Protein AF-A0A972KTX9-F1 (afdb_monomer)

Foldseek 3Di:
DFQDDAQDDLVRLVVQLVVLLVVCVVLLLCLLCVQQVVLLVLLLQLLLLQLLLVLVVLPDPDPVPPPVVVSVVSNVVSVVSNVVSVVSNVLSLLLSLLLLLLQLLCVSSVHHDGSVVSSVLSVPPLSVQSVVLVVVLVVVLVVLLVVLVVQLVVCVVVVHPVSNVVSVVSVVVSVVVNVQLCLLLVCLSSCCSPVVDGSVVSSVVSNVLCPPVSVVSVVSLVVLVVVLVVVLCVVLVVLLCVLQVLVVVVVVVCVVPNPVPDDSNSVSSRSSSCSNSVSVSVSSSSSSCSSNVSSSSSSVSSSSCNVVVVGDDPPPPPDPPPDPPPPDDDDDD

Nearest PDB structures (foldseek):
  7vr5-assembly1_A  TM=2.494E-01  e=4.823E-02  Cyanidioschyzon merolae strain 10D
  8t4h-assembly1_A  TM=2.557E-01  e=3.338E+00  Homo sapiens
  7p5c-assembly1_B  TM=1.612E-01  e=1.289E+00  Homo sapiens
  7rtv-assembly1_A  TM=1.890E-01  e=4.327E+00  Mus musculus

pLDDT: mean 87.07, std 12.19, range [38.44, 97.06]

Secondary structure (DSSP, 8-state):
-----PPPPHHHHHHHHHHHHHHHHHHHHHHHHHHHHHHHHHHHHHHHHHHHHHHHHHH-S-TTTS-HHHHHHHHHHHHHHHHHHHHHHHHHHHHHHHHHHHHHHHHHTT----HHHHHHHIIIIIHHHHHHHHHHHHHHHHHHHHHHHHHHHHHHHTT-HHHHHHHHHHHHHHHHHHHHHHHHHTTHHHHHHHH---HHHHHHHHHHHHTTTHHHHHHHHHHHHHHHHHHHHHHHHHHHHHHTHHHHHHHHHHHHH-GGG--HHHHHHHHHHHHHHHHHHHHHHHHHHHHHHHHHHHHHHHHHHHHTT-S--TTSSSSSSS-----------

Sequence (333 aa):
MSVDITPMNLSDIFNRTFNLIGKTALRNLIIAVVVIAPVVLILGIAVNMFFGGLADVLTKSDFEDIRIWEMLSNFLGAGLLFILSLILLALGSIIVQVAVTIVVCTEMEEDEITWSEALTRAFGVRGWKAVGQQILYSLAIMALVVIPYVMIIIGAVSDSDTVIGMGVLGFLVIIPVSIFLAIRWLFALQVIAWEDTGVIEGFKRSWFLVENNWWRVLGIVILLSIVAQFAISIIVTPLFFVAMWGIISQYFHMMMNGADTMTPGQVAGMLKSLGWGYGLVIGVSEILSLVVTPVYLAVMYFDLRARKGEFESPHTADVGDAIDLDNIAPTGG

Radius of gyration: 27.28 Å; Cα contacts (8 Å, |Δi|>4): 358; chains: 1; bounding box: 93×54×99 Å

Mean predicted aligned error: 8.5 Å

Solvent-accessible surface area (backbone atoms only — not comparable to full-atom values): 17392 Å² total; per-residue (Å²): 133,86,60,81,47,70,65,63,54,73,69,52,52,51,53,50,34,54,52,48,46,67,74,42,42,67,48,31,44,51,46,27,45,72,54,41,48,64,35,29,52,49,29,13,49,16,42,25,46,40,25,40,53,54,20,52,61,58,60,51,89,52,75,84,76,52,54,64,66,60,54,50,50,46,48,50,51,15,49,51,41,34,53,52,23,52,53,49,42,54,54,36,50,54,33,35,38,33,16,38,30,39,44,47,50,38,48,72,63,78,43,88,72,55,54,68,57,31,43,53,53,14,76,34,73,43,28,56,39,45,51,52,36,52,51,50,50,51,49,55,54,47,58,61,55,48,55,27,50,52,33,31,52,52,12,65,76,63,76,32,68,68,42,30,50,51,12,55,52,40,51,66,57,43,53,61,52,51,53,54,51,48,62,30,42,63,46,16,58,57,36,22,47,69,70,65,44,55,52,69,54,12,39,54,50,18,35,59,51,33,57,98,38,53,70,59,50,53,55,51,50,51,53,52,46,52,53,50,52,51,58,50,43,68,64,45,49,64,50,41,54,63,30,38,36,44,45,54,56,49,52,53,48,34,74,75,70,41,78,92,68,76,46,51,64,57,55,23,45,25,33,44,22,50,6,54,23,49,24,51,47,51,40,54,50,50,39,54,47,51,47,50,53,36,46,49,51,42,54,51,50,52,32,37,41,23,68,70,61,76,34,72,64,92,82,72,82,82,77,82,88,82,78,87,79,87,81,78,80,85,80,85,136

Structure (mmCIF, N/CA/C/O backbone):
data_AF-A0A972KTX9-F1
#
_entry.id   AF-A0A972KTX9-F1
#
loop_
_atom_site.group_PDB
_atom_site.id
_atom_site.type_symbol
_atom_site.label_atom_id
_atom_site.label_alt_id
_atom_site.label_comp_id
_atom_site.label_asym_id
_atom_site.label_entity_id
_atom_site.label_seq_id
_atom_site.pdbx_PDB_ins_code
_atom_site.Cartn_x
_atom_site.Cartn_y
_atom_site.Cartn_z
_atom_site.occupancy
_atom_site.B_iso_or_equiv
_atom_site.auth_seq_id
_atom_site.auth_comp_id
_atom_site.auth_asym_id
_atom_site.auth_atom_id
_atom_site.pdbx_PDB_model_num
ATOM 1 N N . MET A 1 1 ? -15.866 10.658 27.912 1.00 41.91 1 MET A N 1
ATOM 2 C CA . MET A 1 1 ? -17.095 10.868 27.128 1.00 41.91 1 MET A CA 1
ATOM 3 C C . MET A 1 1 ? -17.195 9.637 26.246 1.00 41.91 1 MET A C 1
ATOM 5 O O . MET A 1 1 ? -16.316 9.456 25.415 1.00 41.91 1 MET A O 1
ATOM 9 N N . SER A 1 2 ? -18.065 8.684 26.586 1.00 48.03 2 SER A N 1
ATOM 10 C CA . SER A 1 2 ? -18.202 7.430 25.836 1.00 48.03 2 SER A CA 1
ATOM 11 C C . SER A 1 2 ? -18.838 7.753 24.487 1.00 48.03 2 SER A C 1
ATOM 13 O O . SER A 1 2 ? -19.876 8.403 24.419 1.00 48.03 2 SER A O 1
ATOM 15 N N . VAL A 1 3 ? -18.163 7.378 23.407 1.00 58.66 3 VAL A N 1
ATOM 16 C CA . VAL A 1 3 ? -18.664 7.581 22.049 1.00 58.66 3 VAL A CA 1
ATOM 17 C C . VAL A 1 3 ? -19.717 6.507 21.789 1.00 58.66 3 VAL A C 1
ATOM 19 O O . VAL A 1 3 ? -19.409 5.315 21.857 1.00 58.66 3 VAL A O 1
ATOM 22 N N . ASP A 1 4 ? -20.952 6.920 21.510 1.00 70.06 4 ASP A N 1
ATOM 23 C CA . ASP A 1 4 ? -22.075 6.015 21.247 1.00 70.06 4 ASP A CA 1
ATOM 24 C C . ASP A 1 4 ? -21.983 5.459 19.816 1.00 70.06 4 ASP A C 1
ATOM 26 O O . ASP A 1 4 ? -22.446 6.060 18.840 1.00 70.06 4 ASP A O 1
ATOM 30 N N . ILE A 1 5 ? -21.350 4.293 19.668 1.00 78.81 5 ILE A N 1
ATOM 31 C CA . ILE A 1 5 ? -21.219 3.606 18.378 1.00 78.81 5 ILE A CA 1
ATOM 32 C C . ILE A 1 5 ? -21.987 2.293 18.430 1.00 78.81 5 ILE A C 1
ATOM 34 O O . ILE A 1 5 ? -21.571 1.317 19.054 1.00 78.81 5 ILE A O 1
ATOM 38 N N . THR A 1 6 ? -23.105 2.252 17.711 1.00 83.38 6 THR A N 1
ATOM 39 C CA . THR A 1 6 ? -23.908 1.041 17.533 1.00 83.38 6 THR A CA 1
ATOM 40 C C . THR A 1 6 ? -23.406 0.199 16.351 1.00 83.38 6 THR A C 1
ATOM 42 O O . THR A 1 6 ? -22.804 0.733 15.413 1.00 83.38 6 THR A O 1
ATOM 45 N N . PRO A 1 7 ? -23.645 -1.131 16.354 1.00 88.94 7 PRO A N 1
ATOM 46 C CA . PRO A 1 7 ? -23.320 -1.992 15.221 1.00 88.94 7 PRO A CA 1
ATOM 47 C C . PRO A 1 7 ? -23.959 -1.484 13.922 1.00 88.94 7 PRO A C 1
ATOM 49 O O . PRO A 1 7 ? -25.176 -1.355 13.822 1.00 88.94 7 PRO A O 1
ATOM 52 N N . MET A 1 8 ? -23.141 -1.255 12.900 1.00 91.12 8 MET A N 1
ATOM 53 C CA . MET A 1 8 ? -23.539 -0.554 11.680 1.00 91.12 8 MET A CA 1
ATOM 54 C C . MET A 1 8 ? -24.075 -1.509 10.612 1.00 91.12 8 MET A C 1
ATOM 56 O O . MET A 1 8 ? -23.588 -2.632 10.465 1.00 91.12 8 MET A O 1
ATOM 60 N N . ASN A 1 9 ? -25.048 -1.086 9.809 1.00 91.94 9 ASN A N 1
ATOM 61 C CA . ASN A 1 9 ? -25.379 -1.793 8.573 1.00 91.94 9 ASN A CA 1
ATOM 62 C C . ASN A 1 9 ? -24.447 -1.364 7.435 1.00 91.94 9 ASN A C 1
ATOM 64 O O . ASN A 1 9 ? -23.667 -0.422 7.564 1.00 91.94 9 ASN A O 1
ATOM 68 N N . LEU A 1 10 ? -24.532 -2.051 6.291 1.00 91.12 10 LEU A N 1
ATOM 69 C CA . LEU A 1 10 ? -23.717 -1.720 5.120 1.00 91.12 10 LEU A CA 1
ATOM 70 C C . LEU A 1 10 ? -23.882 -0.248 4.714 1.00 91.12 10 LEU A C 1
ATOM 72 O O . LEU A 1 10 ? -22.892 0.453 4.540 1.00 91.12 10 LEU A O 1
ATOM 76 N N . SER A 1 11 ? -25.126 0.235 4.635 1.00 92.69 11 SER A N 1
ATOM 77 C CA . SER A 1 11 ? -25.420 1.630 4.284 1.00 92.69 11 SER A CA 1
ATOM 78 C C . SER A 1 11 ? -24.771 2.625 5.249 1.00 92.69 11 SER A C 1
ATOM 80 O O . SER A 1 11 ? -24.268 3.658 4.812 1.00 92.69 11 SER A O 1
ATOM 82 N N . ASP A 1 12 ? -24.744 2.310 6.544 1.00 93.31 12 ASP A N 1
ATOM 83 C CA . ASP A 1 12 ? -24.154 3.180 7.561 1.00 93.31 12 ASP A CA 1
ATOM 84 C C . ASP A 1 12 ? -22.630 3.235 7.411 1.00 93.31 12 ASP A C 1
ATOM 86 O O . ASP A 1 12 ? -22.048 4.317 7.461 1.00 93.31 12 ASP A O 1
ATOM 90 N N . ILE A 1 13 ? -21.989 2.088 7.145 1.00 93.56 13 ILE A N 1
ATOM 91 C CA . ILE A 1 13 ? -20.542 2.000 6.891 1.00 93.56 13 ILE A CA 1
ATOM 92 C C . ILE A 1 13 ? -20.165 2.835 5.666 1.00 93.56 13 ILE A C 1
ATOM 94 O O . ILE A 1 13 ? -19.206 3.605 5.726 1.00 93.56 13 ILE A O 1
ATOM 98 N N . PHE A 1 14 ? -20.924 2.726 4.573 1.00 93.25 14 PHE A N 1
ATOM 99 C CA . PHE A 1 14 ? -20.693 3.516 3.363 1.00 93.25 14 PHE A CA 1
ATOM 100 C C . PHE A 1 14 ? -20.858 5.013 3.628 1.00 93.25 14 PHE A C 1
ATOM 102 O O . PHE A 1 14 ? -19.938 5.785 3.357 1.00 93.25 14 PHE A O 1
ATOM 109 N N . ASN A 1 15 ? -21.988 5.422 4.210 1.00 94.19 15 ASN A N 1
ATOM 110 C CA . ASN A 1 15 ? -22.266 6.830 4.495 1.00 94.19 15 ASN A CA 1
ATOM 111 C C . ASN A 1 15 ? -21.216 7.442 5.429 1.00 94.19 15 ASN A C 1
ATOM 113 O O . ASN A 1 15 ? -20.709 8.532 5.160 1.00 94.19 15 ASN A O 1
ATOM 117 N N . ARG A 1 16 ? -20.835 6.737 6.501 1.00 93.38 16 ARG A N 1
ATOM 118 C CA . ARG A 1 16 ? -19.796 7.216 7.422 1.00 93.38 16 ARG A CA 1
ATOM 119 C C . ARG A 1 16 ? -18.430 7.280 6.761 1.00 93.38 16 ARG A C 1
ATOM 121 O O . ARG A 1 16 ? -17.729 8.265 6.956 1.00 93.38 16 ARG A O 1
ATOM 128 N N . THR A 1 17 ? -18.078 6.286 5.949 1.00 93.69 17 THR A N 1
ATOM 129 C CA . THR A 1 17 ? -16.817 6.289 5.201 1.00 93.69 17 THR A CA 1
ATOM 130 C C . THR A 1 17 ? -16.741 7.501 4.273 1.00 93.69 17 THR A C 1
ATOM 132 O O . THR A 1 17 ? -15.762 8.236 4.336 1.00 9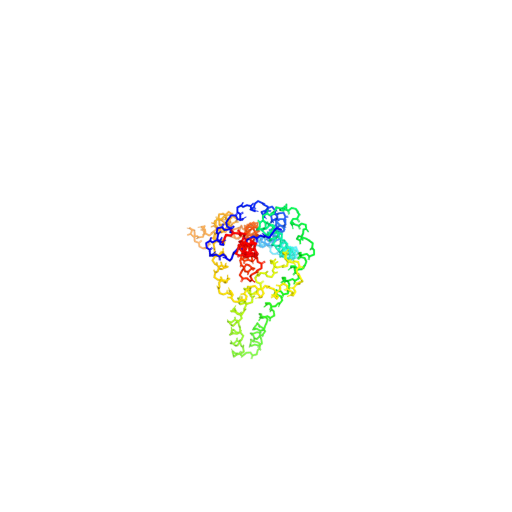3.69 17 THR A O 1
ATOM 135 N N . PHE A 1 18 ? -17.771 7.772 3.464 1.00 93.25 18 PHE A N 1
ATOM 136 C CA . PHE A 1 18 ? -17.780 8.940 2.573 1.00 93.25 18 PHE A CA 1
ATOM 137 C C . PHE A 1 18 ? -17.706 10.265 3.334 1.00 93.25 18 PHE A C 1
ATOM 139 O O . PHE A 1 18 ? -16.929 11.145 2.959 1.00 93.25 18 PHE A O 1
ATOM 146 N N . ASN A 1 19 ? -18.455 10.391 4.431 1.00 93.62 19 ASN A N 1
ATOM 147 C CA . ASN A 1 19 ? -18.409 11.582 5.275 1.00 93.62 19 ASN A CA 1
ATOM 148 C C . ASN A 1 19 ? -17.016 11.790 5.888 1.00 93.62 19 ASN A C 1
ATOM 150 O O . ASN A 1 19 ? -16.509 12.911 5.885 1.00 93.62 19 ASN A O 1
ATOM 154 N N . LEU A 1 20 ? -16.370 10.725 6.371 1.00 92.88 20 LEU A N 1
ATOM 155 C CA . LEU A 1 20 ? -15.024 10.793 6.942 1.00 92.88 20 LEU A CA 1
ATOM 156 C C . LEU A 1 20 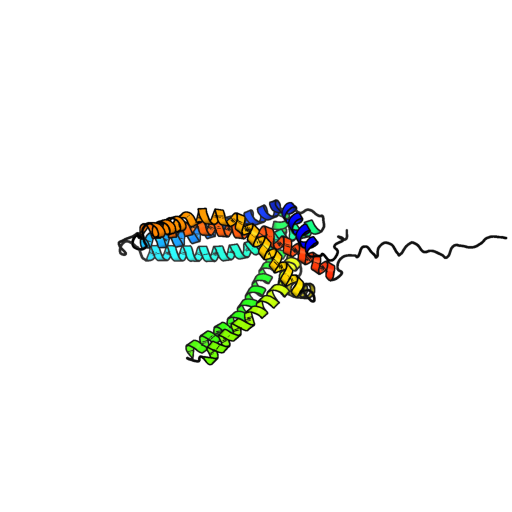? -13.959 11.079 5.889 1.00 92.88 20 LEU A C 1
ATOM 158 O O . LEU A 1 20 ? -13.069 11.884 6.156 1.00 92.88 20 LEU A O 1
ATOM 162 N N . ILE A 1 21 ? -14.061 10.488 4.693 1.00 92.50 21 ILE A N 1
ATOM 163 C CA . ILE A 1 21 ? -13.184 10.832 3.566 1.00 92.50 21 ILE A CA 1
ATOM 164 C C . ILE A 1 21 ? -13.298 12.332 3.295 1.00 92.50 21 ILE A C 1
ATOM 166 O O . ILE A 1 21 ? -12.278 13.004 3.250 1.00 92.50 21 ILE A O 1
ATOM 170 N N . GLY A 1 22 ? -14.513 12.881 3.195 1.00 90.50 22 GLY A N 1
ATOM 171 C CA . GLY A 1 22 ? -14.717 14.313 2.964 1.00 90.50 22 GLY A CA 1
ATOM 172 C C . GLY A 1 22 ? -14.129 15.202 4.066 1.00 90.50 22 GLY A C 1
ATOM 173 O O . GLY A 1 22 ? -13.428 16.166 3.765 1.00 90.50 22 GLY A O 1
ATOM 174 N N . LYS A 1 23 ? -14.362 14.859 5.339 1.00 91.31 23 LYS A N 1
ATOM 175 C CA . LYS A 1 23 ? -13.867 15.630 6.495 1.00 91.31 23 LYS A CA 1
ATOM 176 C C . LYS A 1 23 ? -12.344 15.585 6.647 1.00 91.31 23 LYS A C 1
ATOM 178 O O . LYS A 1 23 ? -11.723 16.597 6.956 1.00 91.31 23 LYS A O 1
ATOM 183 N N . THR A 1 24 ? -11.737 14.420 6.426 1.00 92.25 24 THR A N 1
ATOM 184 C CA . THR A 1 24 ? -10.308 14.182 6.692 1.00 92.25 24 THR A CA 1
ATOM 185 C C . THR A 1 24 ? -9.427 14.274 5.441 1.00 92.25 24 THR A C 1
ATOM 187 O O . THR A 1 24 ? -8.203 14.278 5.574 1.00 92.25 24 THR A O 1
ATOM 190 N N . ALA A 1 25 ? -10.009 14.409 4.238 1.00 90.44 25 ALA A N 1
ATOM 191 C CA . ALA A 1 25 ? -9.304 14.363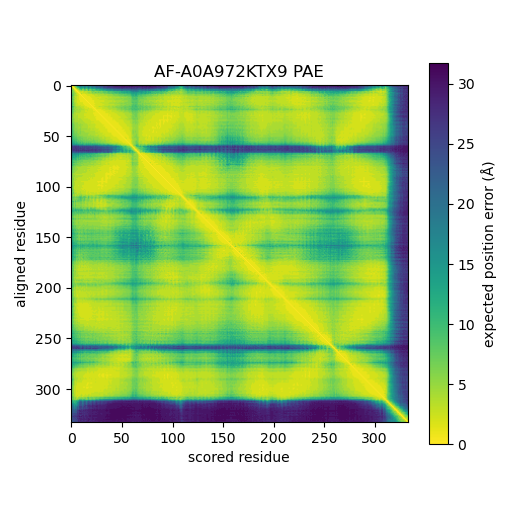 2.950 1.00 90.44 25 ALA A CA 1
ATOM 192 C C . ALA A 1 25 ? -8.050 15.235 2.917 1.00 90.44 25 ALA A C 1
ATOM 194 O O . ALA A 1 25 ? -6.978 14.746 2.572 1.00 90.44 25 ALA A O 1
ATOM 195 N N . LEU A 1 26 ? -8.163 16.512 3.294 1.00 92.19 26 LEU A N 1
ATOM 196 C CA . LEU A 1 26 ? -7.036 17.441 3.215 1.00 92.19 26 LEU A CA 1
ATOM 197 C C . LEU A 1 26 ? -5.917 17.062 4.195 1.00 92.19 26 LEU A C 1
ATOM 199 O O . LEU A 1 26 ? -4.750 17.065 3.814 1.00 92.19 26 LEU A O 1
ATOM 203 N N . ARG A 1 27 ? -6.262 16.693 5.437 1.00 93.19 27 ARG A N 1
ATOM 204 C CA . ARG A 1 27 ? -5.283 16.270 6.454 1.00 93.19 27 ARG A CA 1
ATOM 205 C C . ARG A 1 27 ? -4.558 14.999 6.010 1.00 93.19 27 ARG A C 1
ATOM 207 O O . ARG A 1 27 ? -3.331 14.965 6.017 1.00 93.19 27 ARG A O 1
ATOM 214 N N . ASN A 1 28 ? -5.308 13.998 5.555 1.00 94.19 28 ASN A N 1
ATOM 215 C CA . ASN A 1 28 ? -4.760 12.725 5.088 1.00 94.19 28 ASN A CA 1
ATOM 216 C C . ASN A 1 28 ? -3.892 12.915 3.840 1.00 94.19 28 ASN A C 1
ATOM 218 O O . ASN A 1 28 ? -2.824 12.315 3.737 1.00 94.19 28 ASN A O 1
ATOM 222 N N . LEU A 1 29 ? -4.316 13.782 2.914 1.00 95.88 29 LEU A N 1
ATOM 223 C CA . LEU A 1 29 ? -3.559 14.104 1.709 1.00 95.88 29 LEU A CA 1
ATOM 224 C C . LEU A 1 29 ? -2.238 14.797 2.050 1.00 95.88 29 LEU A C 1
ATOM 226 O O . LEU A 1 29 ? -1.210 14.418 1.501 1.00 95.88 29 LEU A O 1
ATOM 230 N N . ILE A 1 30 ? -2.238 15.768 2.971 1.00 95.62 30 ILE A N 1
ATOM 231 C CA . ILE A 1 30 ? -1.006 16.435 3.423 1.00 95.62 30 ILE A CA 1
ATOM 232 C C . ILE A 1 30 ? -0.042 15.411 4.030 1.00 95.62 30 ILE A C 1
ATOM 234 O O . ILE A 1 30 ? 1.124 15.382 3.646 1.00 95.62 30 ILE A O 1
ATOM 238 N N . ILE A 1 31 ? -0.527 14.538 4.921 1.00 94.69 31 ILE A N 1
ATOM 239 C CA . ILE A 1 31 ? 0.279 13.469 5.533 1.00 94.69 31 ILE A CA 1
ATOM 240 C C . ILE A 1 31 ? 0.900 12.575 4.452 1.00 94.69 31 ILE A C 1
ATOM 242 O O . ILE A 1 31 ? 2.113 12.359 4.450 1.00 94.69 31 ILE A O 1
ATOM 246 N N . ALA A 1 32 ? 0.085 12.082 3.518 1.00 96.00 32 ALA A N 1
ATOM 247 C CA . ALA A 1 32 ? 0.543 11.195 2.458 1.00 96.00 32 ALA A CA 1
ATOM 248 C C . ALA A 1 32 ? 1.554 11.888 1.532 1.00 96.00 32 ALA A C 1
ATOM 250 O O . ALA A 1 32 ? 2.612 11.333 1.258 1.00 96.00 32 ALA A O 1
ATOM 251 N N . VAL A 1 33 ? 1.286 13.121 1.096 1.00 96.38 33 VAL A N 1
ATOM 252 C CA . VAL A 1 33 ? 2.182 13.876 0.207 1.00 96.38 33 VAL A CA 1
ATOM 253 C C . VAL A 1 33 ? 3.516 14.179 0.888 1.00 96.38 33 VAL A C 1
ATOM 255 O O . VAL A 1 33 ? 4.559 13.940 0.286 1.00 96.38 33 VAL A O 1
ATOM 258 N N . VAL A 1 34 ? 3.515 14.652 2.137 1.00 96.38 34 VAL A N 1
ATOM 259 C CA . VAL A 1 34 ? 4.749 15.020 2.858 1.00 96.38 34 VAL A CA 1
ATOM 260 C C . VAL A 1 34 ? 5.700 13.830 3.002 1.00 96.38 34 VAL A C 1
ATOM 262 O O . VAL A 1 34 ? 6.911 14.000 2.872 1.00 96.38 34 VAL A O 1
ATOM 265 N N . VAL A 1 35 ? 5.170 12.627 3.238 1.00 95.62 35 VAL A N 1
ATOM 266 C CA . VAL A 1 35 ? 5.988 11.421 3.436 1.00 95.62 35 VAL A CA 1
ATOM 267 C C . VAL A 1 35 ? 6.324 10.731 2.112 1.00 95.62 35 VAL A C 1
ATOM 269 O O . VAL A 1 35 ? 7.468 10.336 1.897 1.00 95.62 35 VAL A O 1
ATOM 272 N N . ILE A 1 36 ? 5.349 10.576 1.215 1.00 96.31 36 ILE A N 1
ATOM 273 C CA . ILE A 1 36 ? 5.468 9.707 0.035 1.00 96.31 36 ILE A CA 1
ATOM 274 C C . ILE A 1 36 ? 6.014 10.453 -1.181 1.00 96.31 36 ILE A C 1
ATOM 276 O O . ILE A 1 36 ? 6.795 9.873 -1.932 1.00 96.31 36 ILE A O 1
ATOM 280 N N . ALA A 1 37 ? 5.682 11.735 -1.377 1.00 95.00 37 ALA A N 1
ATOM 281 C CA . ALA A 1 37 ? 6.161 12.489 -2.537 1.00 95.00 37 ALA A CA 1
ATOM 282 C C . ALA A 1 37 ? 7.697 12.497 -2.685 1.00 95.00 37 ALA A C 1
ATOM 284 O O . ALA A 1 37 ? 8.164 12.177 -3.778 1.00 95.00 37 ALA A O 1
ATOM 285 N N . PRO A 1 38 ? 8.515 12.786 -1.646 1.00 95.12 38 PRO A N 1
ATOM 286 C CA . PRO A 1 38 ? 9.970 12.747 -1.803 1.00 95.12 38 PRO A CA 1
ATOM 287 C C . PRO A 1 38 ? 10.480 11.344 -2.158 1.00 95.12 38 PRO A C 1
ATOM 289 O O . PRO A 1 38 ? 11.378 11.209 -2.985 1.00 95.12 38 PRO A O 1
ATOM 292 N N . VAL A 1 39 ? 9.878 10.295 -1.596 1.00 95.19 39 VAL A N 1
ATOM 293 C CA . VAL A 1 39 ? 10.257 8.903 -1.874 1.00 95.19 39 VAL A CA 1
ATOM 294 C C . VAL A 1 39 ? 9.930 8.513 -3.314 1.00 95.19 39 VAL A C 1
ATOM 296 O O . VAL A 1 39 ? 10.755 7.922 -4.007 1.00 95.19 39 VAL A O 1
ATOM 299 N N . VAL A 1 40 ? 8.747 8.893 -3.791 1.00 93.81 40 VAL A N 1
ATOM 300 C CA . VAL A 1 40 ? 8.311 8.684 -5.174 1.00 93.81 40 VAL A CA 1
ATOM 301 C C . VAL A 1 40 ? 9.209 9.423 -6.157 1.00 93.81 40 VAL A C 1
ATOM 303 O O . VAL A 1 40 ? 9.501 8.889 -7.222 1.00 93.81 40 VAL A O 1
ATOM 306 N N . LEU A 1 41 ? 9.666 10.633 -5.825 1.00 93.69 41 LEU A N 1
ATOM 307 C CA . LEU A 1 41 ? 10.601 11.364 -6.680 1.00 93.69 41 LEU A CA 1
ATOM 308 C C . LEU A 1 41 ? 11.921 10.601 -6.829 1.00 93.69 41 LEU A C 1
ATOM 310 O O . LEU A 1 41 ? 12.414 10.458 -7.946 1.00 93.69 41 LEU A O 1
ATOM 314 N N . ILE A 1 42 ? 12.458 10.049 -5.736 1.00 93.81 42 ILE A N 1
ATOM 315 C CA . ILE A 1 42 ? 13.668 9.213 -5.780 1.00 93.81 42 ILE A CA 1
ATOM 316 C C . ILE A 1 42 ? 13.409 7.943 -6.605 1.00 93.81 42 ILE A C 1
ATOM 318 O O . ILE A 1 42 ? 14.228 7.597 -7.458 1.00 93.81 42 ILE A O 1
ATOM 322 N N . LEU A 1 43 ? 12.248 7.300 -6.431 1.00 94.00 43 LEU A N 1
ATOM 323 C CA . LEU A 1 43 ? 11.845 6.142 -7.232 1.00 94.00 43 LEU A CA 1
ATOM 324 C C . LEU A 1 43 ? 11.771 6.487 -8.725 1.00 94.00 43 LEU A C 1
ATOM 326 O O . LEU A 1 43 ? 12.299 5.753 -9.556 1.00 94.00 43 LEU A O 1
ATOM 330 N N . GLY A 1 44 ? 11.154 7.617 -9.070 1.00 93.00 44 GLY A N 1
ATOM 331 C CA . GLY A 1 44 ? 11.050 8.108 -10.442 1.00 93.00 44 GLY A CA 1
ATOM 332 C C . GLY A 1 44 ? 12.418 8.389 -11.057 1.00 93.00 44 GLY A C 1
ATOM 333 O O . GLY A 1 44 ? 12.653 8.027 -12.206 1.00 93.00 44 GLY A O 1
ATOM 334 N N . ILE A 1 45 ? 13.353 8.952 -10.285 1.00 93.44 45 ILE A N 1
ATOM 335 C CA . ILE A 1 45 ? 14.746 9.132 -10.716 1.00 93.44 45 ILE A CA 1
ATOM 336 C C . ILE A 1 45 ? 15.403 7.774 -10.977 1.00 93.44 45 ILE A C 1
ATOM 338 O O . ILE A 1 45 ? 15.990 7.593 -12.040 1.00 93.44 45 ILE A O 1
ATOM 342 N N . ALA A 1 46 ? 15.273 6.808 -10.064 1.00 93.50 46 ALA A N 1
ATOM 343 C CA . ALA A 1 46 ? 15.864 5.478 -10.218 1.00 93.50 46 ALA A CA 1
ATOM 344 C C . ALA A 1 46 ? 15.350 4.758 -11.476 1.00 93.50 46 ALA A C 1
ATOM 346 O O . ALA A 1 46 ? 16.130 4.233 -12.273 1.00 93.50 46 ALA A O 1
ATOM 347 N N . VAL A 1 47 ? 14.034 4.792 -11.694 1.00 93.19 47 VAL A N 1
ATOM 348 C CA . VAL A 1 47 ? 13.384 4.191 -12.865 1.00 93.19 47 VAL A CA 1
ATOM 349 C C . VAL A 1 47 ? 13.784 4.929 -14.148 1.00 93.19 47 VAL A C 1
ATOM 351 O O . VAL A 1 47 ? 14.080 4.298 -15.162 1.00 93.19 47 VAL A O 1
ATOM 354 N N . ASN A 1 48 ? 13.890 6.259 -14.104 1.00 91.94 48 ASN A N 1
ATOM 355 C CA . ASN A 1 48 ? 14.366 7.057 -15.231 1.00 91.94 48 ASN A CA 1
ATOM 356 C C . ASN A 1 48 ? 15.840 6.796 -15.573 1.00 91.94 48 ASN A C 1
ATOM 358 O O . ASN A 1 48 ? 16.173 6.712 -16.751 1.00 91.94 48 ASN A O 1
ATOM 362 N N . MET A 1 49 ? 16.714 6.617 -14.581 1.00 91.69 49 MET A N 1
ATOM 363 C CA . MET A 1 49 ? 18.113 6.230 -14.801 1.00 91.69 49 MET A CA 1
ATOM 364 C C . MET A 1 49 ? 18.216 4.860 -15.476 1.00 91.69 49 MET A C 1
ATOM 366 O O . MET A 1 49 ? 19.000 4.692 -16.411 1.00 91.69 49 MET A O 1
ATOM 370 N N . PHE A 1 50 ? 17.397 3.901 -15.036 1.00 92.25 50 PHE A N 1
ATOM 371 C CA . PHE A 1 50 ? 17.352 2.558 -15.608 1.00 92.25 50 PHE A CA 1
ATOM 372 C C . PHE A 1 50 ? 16.918 2.584 -17.079 1.00 92.25 50 PHE A C 1
ATOM 374 O O . PHE A 1 50 ? 17.645 2.122 -17.961 1.00 92.25 50 PHE A O 1
ATOM 381 N N . PHE A 1 51 ? 15.751 3.166 -17.361 1.00 90.88 51 PHE A N 1
ATOM 382 C CA . PHE A 1 51 ? 15.216 3.197 -18.719 1.00 90.88 51 PHE A CA 1
ATOM 383 C C . PHE A 1 51 ? 15.973 4.148 -19.647 1.00 90.88 51 PHE A C 1
ATOM 385 O O . PHE A 1 51 ? 16.099 3.860 -20.835 1.00 90.88 51 PHE A O 1
ATOM 392 N N . GLY A 1 52 ? 16.512 5.250 -19.122 1.00 89.31 52 GLY A N 1
ATOM 393 C CA . GLY A 1 52 ? 17.409 6.138 -19.855 1.00 89.31 52 GLY A CA 1
ATOM 394 C C . GLY A 1 52 ? 18.694 5.423 -20.268 1.00 89.31 52 GLY A C 1
ATOM 395 O O . GLY A 1 52 ? 19.063 5.477 -21.437 1.00 89.31 52 GLY A O 1
ATOM 396 N N . GLY A 1 53 ? 19.305 4.663 -19.353 1.00 88.25 53 GLY A N 1
ATOM 397 C CA . GLY A 1 53 ? 20.469 3.832 -19.658 1.00 88.25 53 GLY A CA 1
ATOM 398 C C . GLY A 1 53 ? 20.183 2.793 -20.742 1.00 88.25 53 GLY A C 1
ATOM 399 O O . GLY A 1 53 ? 20.964 2.652 -21.679 1.00 88.25 53 GLY A O 1
ATOM 400 N N . LEU A 1 54 ? 19.035 2.113 -20.667 1.00 88.62 54 LEU A N 1
ATOM 401 C CA . LEU A 1 54 ? 18.621 1.152 -21.694 1.00 88.62 54 LEU A CA 1
ATOM 402 C C . LEU A 1 54 ? 18.378 1.825 -23.055 1.00 88.62 54 LEU A C 1
ATOM 404 O O . LEU A 1 54 ? 18.779 1.297 -24.090 1.00 88.62 54 LEU A O 1
ATOM 408 N N . ALA A 1 55 ? 17.754 3.003 -23.059 1.00 88.69 55 ALA A N 1
ATOM 409 C CA . ALA A 1 55 ? 17.531 3.784 -24.269 1.00 88.69 55 ALA A CA 1
ATOM 410 C C . ALA A 1 55 ? 18.851 4.193 -24.938 1.00 88.69 55 ALA A C 1
ATOM 412 O O . ALA A 1 55 ? 18.983 4.087 -26.156 1.00 88.69 55 ALA A O 1
ATOM 413 N N . ASP A 1 56 ? 19.838 4.614 -24.148 1.00 86.75 56 ASP A N 1
ATOM 414 C CA . ASP A 1 56 ? 21.140 5.023 -24.668 1.00 86.75 56 ASP A CA 1
ATOM 415 C C . ASP A 1 56 ? 21.892 3.838 -25.297 1.00 86.75 56 ASP A C 1
ATOM 417 O O . ASP A 1 56 ? 22.468 3.997 -26.374 1.00 86.75 56 ASP A O 1
ATOM 421 N N . VAL A 1 57 ? 21.806 2.640 -24.700 1.00 85.38 57 VAL A N 1
ATOM 422 C CA . VAL A 1 57 ? 22.356 1.393 -25.272 1.00 85.38 57 VAL A CA 1
ATOM 423 C C . VAL A 1 57 ? 21.732 1.066 -26.630 1.00 85.38 57 VAL A C 1
ATOM 425 O O . VAL A 1 57 ? 22.440 0.645 -27.535 1.00 85.38 57 VAL A O 1
ATOM 428 N N . LEU A 1 58 ? 20.426 1.284 -26.802 1.00 83.25 58 LEU A N 1
ATOM 429 C CA . LEU A 1 58 ? 19.738 0.993 -28.066 1.00 83.25 58 LEU A CA 1
ATOM 430 C C . LEU A 1 58 ? 20.073 1.976 -29.192 1.00 83.25 58 LEU A C 1
ATOM 432 O O . LEU A 1 58 ? 19.981 1.618 -30.363 1.00 83.25 58 LEU A O 1
ATOM 436 N N . THR A 1 59 ? 20.403 3.225 -28.859 1.00 82.94 59 THR A N 1
ATOM 437 C CA . THR A 1 59 ? 20.660 4.272 -29.866 1.00 82.94 59 THR A CA 1
ATOM 438 C C . THR A 1 59 ? 22.116 4.395 -30.291 1.00 82.94 59 THR A C 1
ATOM 440 O O . THR A 1 59 ? 22.385 4.968 -31.346 1.00 82.94 59 THR A O 1
ATOM 443 N N . LYS A 1 60 ? 23.057 3.886 -29.492 1.00 79.75 60 LYS A N 1
ATOM 444 C CA . LYS A 1 60 ? 24.484 3.933 -29.815 1.00 79.75 60 LYS A CA 1
ATOM 445 C C . LYS A 1 60 ? 24.839 2.755 -30.722 1.00 79.75 60 LYS A C 1
ATOM 447 O O . LYS A 1 60 ? 24.641 1.604 -30.354 1.00 79.75 60 LYS A O 1
ATOM 452 N N . SER A 1 61 ? 25.330 3.065 -31.920 1.00 59.94 61 SER A N 1
ATOM 453 C CA . SER A 1 61 ? 25.625 2.094 -32.981 1.00 59.94 61 SER A CA 1
ATOM 454 C C . SER A 1 61 ? 26.936 1.330 -32.782 1.00 59.94 61 SER A C 1
ATOM 456 O O . SER A 1 61 ? 27.043 0.212 -33.278 1.00 59.94 61 SER A O 1
ATOM 458 N N . ASP A 1 62 ? 27.893 1.886 -32.034 1.00 63.62 62 ASP A N 1
ATOM 459 C CA . ASP A 1 62 ? 29.172 1.238 -31.738 1.00 63.62 62 ASP A CA 1
ATOM 460 C C . ASP A 1 62 ? 29.247 0.817 -30.268 1.00 63.62 62 ASP A C 1
ATOM 462 O O . ASP A 1 62 ? 29.328 1.637 -29.351 1.00 63.62 62 ASP A O 1
ATOM 466 N N . PHE A 1 63 ? 29.264 -0.498 -30.039 1.00 61.44 63 PHE A N 1
ATOM 467 C CA . PHE A 1 63 ? 29.531 -1.082 -28.721 1.00 61.44 63 PHE A CA 1
ATOM 468 C C . PHE A 1 63 ? 30.960 -0.783 -28.222 1.00 61.44 63 PHE A C 1
ATOM 470 O O . PHE A 1 63 ? 31.220 -0.957 -27.034 1.00 61.44 63 PHE A O 1
ATOM 477 N N . GLU A 1 64 ? 31.865 -0.308 -29.091 1.00 60.09 64 GLU A N 1
ATOM 478 C CA . GLU A 1 64 ? 33.205 0.173 -28.716 1.00 60.09 64 GLU A CA 1
ATOM 479 C C . GLU A 1 64 ? 33.167 1.483 -27.907 1.00 60.09 64 GLU A C 1
ATOM 481 O O . GLU A 1 64 ? 33.975 1.650 -26.993 1.00 60.09 64 GLU A O 1
ATOM 486 N N . ASP A 1 65 ? 32.193 2.368 -28.159 1.00 60.03 65 ASP A N 1
ATOM 487 C CA . ASP A 1 65 ? 32.028 3.636 -27.426 1.00 60.03 65 ASP A CA 1
ATOM 488 C C . ASP A 1 65 ? 31.304 3.460 -26.080 1.00 60.03 65 ASP A C 1
ATOM 490 O O . ASP A 1 65 ? 31.343 4.335 -25.207 1.00 60.03 65 ASP A O 1
ATOM 494 N N . ILE A 1 66 ? 30.631 2.324 -25.871 1.00 61.91 66 ILE A N 1
ATOM 495 C CA . ILE A 1 66 ? 30.033 1.996 -24.578 1.00 61.91 66 ILE A CA 1
ATOM 496 C C . ILE A 1 66 ? 31.140 1.443 -23.682 1.00 61.91 66 ILE A C 1
ATOM 498 O O . ILE A 1 66 ? 31.436 0.248 -23.678 1.00 61.91 66 ILE A O 1
ATOM 502 N N . ARG A 1 67 ? 31.718 2.305 -22.835 1.00 74.88 67 ARG A N 1
ATOM 503 C CA . ARG A 1 67 ? 32.511 1.848 -21.687 1.00 74.88 67 ARG A CA 1
ATOM 504 C C . ARG A 1 67 ? 31.607 0.952 -20.842 1.00 74.88 67 ARG A C 1
ATOM 506 O O . ARG A 1 67 ? 30.774 1.443 -20.087 1.00 74.88 67 ARG A O 1
ATOM 513 N N . ILE A 1 68 ? 31.777 -0.367 -20.951 1.00 77.38 68 ILE A N 1
ATOM 514 C CA . ILE A 1 68 ? 31.009 -1.385 -20.207 1.00 77.38 68 ILE A CA 1
ATOM 515 C C . ILE A 1 68 ? 30.931 -1.026 -18.714 1.00 77.38 68 ILE A C 1
ATOM 517 O O . ILE A 1 68 ? 29.900 -1.213 -18.075 1.00 77.38 68 ILE A O 1
ATOM 521 N N . TRP A 1 69 ? 31.998 -0.425 -18.179 1.00 80.06 69 TRP A N 1
ATOM 522 C CA . TRP A 1 69 ? 32.066 0.087 -16.813 1.00 80.06 69 TRP A CA 1
ATOM 523 C C . TRP A 1 69 ? 31.087 1.222 -16.489 1.00 80.06 69 TRP A C 1
ATOM 525 O O . TRP A 1 69 ? 30.544 1.236 -15.390 1.00 80.06 69 TRP A O 1
ATOM 535 N N . GLU A 1 70 ? 30.850 2.157 -17.409 1.00 82.62 70 GLU A N 1
ATOM 536 C CA . GLU A 1 70 ? 29.877 3.249 -17.239 1.00 82.62 70 GLU A CA 1
ATOM 537 C C . GLU A 1 70 ? 28.440 2.733 -17.337 1.00 82.62 70 GLU A C 1
ATOM 539 O O . GLU A 1 70 ? 27.564 3.142 -16.579 1.00 82.62 70 GLU A O 1
ATOM 544 N N . MET A 1 71 ? 28.205 1.773 -18.231 1.00 81.75 71 MET A N 1
ATOM 545 C CA . MET A 1 71 ? 26.911 1.113 -18.339 1.00 81.75 71 MET A CA 1
ATOM 546 C C . MET A 1 71 ? 26.600 0.320 -17.062 1.00 81.75 71 MET A C 1
ATOM 548 O O . MET A 1 71 ? 25.540 0.489 -16.461 1.00 81.75 71 MET A O 1
ATOM 552 N N . LEU A 1 72 ? 27.551 -0.502 -16.608 1.00 84.25 72 LEU A N 1
ATOM 553 C CA . LEU A 1 72 ? 27.415 -1.300 -15.395 1.00 84.25 72 LEU A CA 1
ATOM 554 C C . LEU A 1 72 ? 27.221 -0.415 -14.159 1.00 84.25 72 LEU A C 1
ATOM 556 O O . LEU A 1 72 ? 26.355 -0.711 -13.340 1.00 84.25 72 LEU A O 1
ATOM 560 N N . SER A 1 73 ? 27.974 0.681 -14.027 1.00 87.38 73 SER A N 1
ATOM 561 C CA . SER A 1 73 ? 27.816 1.600 -12.897 1.00 87.38 73 SER A CA 1
ATOM 562 C C . SER A 1 73 ? 26.454 2.297 -12.904 1.00 87.38 73 SER A C 1
ATOM 564 O O . SER A 1 73 ? 25.842 2.411 -11.843 1.00 87.38 73 SER A O 1
ATOM 566 N N . ASN A 1 74 ? 25.933 2.689 -14.072 1.00 87.81 74 ASN A N 1
ATOM 567 C CA . ASN A 1 74 ? 24.601 3.280 -14.183 1.00 87.81 74 ASN A CA 1
ATOM 568 C C . ASN A 1 74 ? 23.496 2.277 -13.818 1.00 87.81 74 ASN A C 1
ATOM 570 O O . ASN A 1 74 ? 22.609 2.607 -13.034 1.00 87.81 74 ASN A O 1
ATOM 574 N N . PHE A 1 75 ? 23.563 1.037 -14.318 1.00 89.56 75 PHE A N 1
ATOM 575 C CA . PHE A 1 75 ? 22.577 0.003 -13.980 1.00 89.56 75 PHE A CA 1
ATOM 576 C C . PHE A 1 75 ? 22.636 -0.405 -12.506 1.00 89.56 75 PHE A C 1
ATOM 578 O O . PHE A 1 75 ? 21.590 -0.543 -11.872 1.00 89.56 75 PHE A O 1
ATOM 585 N N . LEU A 1 76 ? 23.836 -0.552 -11.935 1.00 92.00 76 LEU A N 1
ATOM 586 C CA . LEU A 1 76 ? 24.001 -0.815 -10.505 1.00 92.00 76 LEU A CA 1
ATOM 587 C C . LEU A 1 76 ? 23.478 0.353 -9.663 1.00 92.00 76 LEU A C 1
ATOM 589 O O . LEU A 1 76 ? 22.751 0.128 -8.698 1.00 92.00 76 LEU A O 1
ATOM 593 N N . GLY A 1 77 ? 23.795 1.594 -10.042 1.00 92.75 77 GLY A N 1
ATOM 594 C CA . GLY A 1 77 ? 23.302 2.797 -9.374 1.00 92.75 77 GLY A CA 1
ATOM 595 C C . GLY A 1 77 ? 21.778 2.903 -9.417 1.00 92.75 77 GLY A C 1
ATOM 596 O O . GLY A 1 77 ? 21.149 3.100 -8.379 1.00 92.75 77 GLY A O 1
ATOM 597 N N . ALA A 1 78 ? 21.175 2.692 -10.590 1.00 92.88 78 ALA A N 1
ATOM 598 C CA . ALA A 1 78 ? 19.726 2.674 -10.765 1.00 92.88 78 ALA A CA 1
ATOM 599 C C . ALA A 1 78 ? 19.067 1.553 -9.947 1.00 92.88 78 ALA A C 1
ATOM 601 O O . ALA A 1 78 ? 18.075 1.797 -9.267 1.00 92.88 78 ALA A O 1
ATOM 602 N N . GLY A 1 79 ? 19.643 0.345 -9.951 1.00 91.81 79 GLY A N 1
ATOM 603 C CA . GLY A 1 79 ? 19.145 -0.794 -9.179 1.00 91.81 79 GLY A CA 1
ATOM 604 C C . GLY A 1 79 ? 19.207 -0.568 -7.666 1.00 91.81 79 GLY A C 1
ATOM 605 O O . GLY A 1 79 ? 18.227 -0.812 -6.966 1.00 91.81 79 GLY A O 1
ATOM 606 N N . LEU A 1 80 ? 20.324 -0.044 -7.153 1.00 95.31 80 LEU A N 1
ATOM 607 C CA . LEU A 1 80 ? 20.477 0.283 -5.732 1.00 95.31 80 LEU A CA 1
ATOM 608 C C . LEU A 1 80 ? 19.513 1.391 -5.298 1.00 95.31 80 LEU A C 1
ATOM 610 O O . LEU A 1 80 ? 18.848 1.251 -4.271 1.00 95.31 80 LEU A O 1
ATOM 614 N N . LEU A 1 81 ? 19.396 2.464 -6.087 1.00 95.44 81 LEU A N 1
ATOM 615 C CA . LEU A 1 81 ? 18.435 3.537 -5.826 1.00 95.44 81 LEU A CA 1
ATOM 616 C C . LEU A 1 81 ? 16.993 3.033 -5.888 1.00 95.44 81 LEU A C 1
ATOM 618 O O . LEU A 1 81 ? 16.172 3.451 -5.075 1.00 95.44 81 LEU A O 1
ATOM 622 N N . PHE A 1 82 ? 16.683 2.116 -6.804 1.00 94.44 82 PHE A N 1
ATOM 623 C CA . PHE A 1 82 ? 15.363 1.507 -6.913 1.00 94.44 82 PHE A CA 1
ATOM 624 C C . PHE A 1 82 ? 15.027 0.692 -5.661 1.00 94.44 82 PHE A C 1
ATOM 626 O O . PHE A 1 82 ? 13.994 0.932 -5.041 1.00 94.44 82 PHE A O 1
ATOM 633 N N . ILE A 1 83 ? 15.924 -0.199 -5.226 1.00 95.25 83 ILE A N 1
ATOM 634 C CA . ILE A 1 83 ? 15.738 -1.000 -4.005 1.00 95.25 83 ILE A CA 1
ATOM 635 C C . ILE A 1 83 ? 15.592 -0.095 -2.778 1.00 95.25 83 ILE A C 1
ATOM 637 O O . ILE A 1 83 ? 14.671 -0.282 -1.984 1.00 95.25 83 ILE A O 1
ATOM 641 N N . LEU A 1 84 ? 16.457 0.915 -2.639 1.00 96.19 84 LEU A N 1
ATOM 642 C CA . LEU A 1 84 ? 16.361 1.894 -1.558 1.00 96.19 84 LEU A CA 1
ATOM 643 C C . LEU A 1 84 ? 15.002 2.604 -1.572 1.00 96.19 84 LEU A C 1
ATOM 645 O O . LEU A 1 84 ? 14.365 2.732 -0.529 1.00 96.19 84 LEU A O 1
ATOM 649 N N . SER A 1 85 ? 14.535 3.017 -2.750 1.00 94.50 85 SER A N 1
ATOM 650 C CA . SER A 1 85 ? 13.239 3.676 -2.910 1.00 94.50 85 SER A CA 1
ATOM 651 C C . SER A 1 85 ? 12.078 2.763 -2.531 1.00 94.50 85 SER A C 1
ATOM 653 O O . SER A 1 85 ? 11.151 3.223 -1.877 1.00 94.50 85 SER A O 1
ATOM 655 N N . LEU A 1 86 ? 12.132 1.471 -2.872 1.00 93.62 86 LEU A N 1
ATOM 656 C CA . LEU A 1 86 ? 11.113 0.500 -2.461 1.00 93.62 86 LEU A CA 1
ATOM 657 C C . LEU A 1 86 ? 11.075 0.314 -0.942 1.00 93.62 86 LEU A C 1
ATOM 659 O O . LEU A 1 86 ? 9.994 0.257 -0.362 1.00 93.62 86 LEU A O 1
ATOM 663 N N . ILE A 1 87 ? 12.239 0.258 -0.287 1.00 94.50 87 ILE A N 1
ATOM 664 C CA . ILE A 1 87 ? 12.325 0.156 1.176 1.00 94.50 87 ILE A CA 1
ATOM 665 C C . ILE A 1 87 ? 11.744 1.415 1.829 1.00 94.50 87 ILE A C 1
ATOM 667 O O . ILE A 1 87 ? 10.921 1.316 2.739 1.00 94.50 87 ILE A O 1
ATOM 671 N N . LEU A 1 88 ? 12.136 2.599 1.350 1.00 95.31 88 LEU A N 1
ATOM 672 C CA . LEU A 1 88 ? 11.609 3.869 1.848 1.00 95.31 88 LEU A CA 1
ATOM 673 C C . LEU A 1 88 ? 10.103 3.997 1.598 1.00 95.31 88 LEU A C 1
ATOM 675 O O . LEU A 1 88 ? 9.395 4.510 2.460 1.00 95.31 88 LEU A O 1
ATOM 679 N N . LEU A 1 89 ? 9.607 3.505 0.460 1.00 95.00 89 LEU A N 1
ATOM 680 C CA . LEU A 1 89 ? 8.186 3.540 0.118 1.00 95.00 89 LEU A CA 1
ATOM 681 C C . LEU A 1 89 ? 7.395 2.612 1.035 1.00 95.00 89 LEU A C 1
ATOM 683 O O . LEU A 1 89 ? 6.383 3.028 1.588 1.00 95.00 89 LEU A O 1
ATOM 687 N N . ALA A 1 90 ? 7.893 1.397 1.272 1.00 93.56 90 ALA A N 1
ATOM 688 C CA . ALA A 1 90 ? 7.287 0.461 2.208 1.00 93.56 90 ALA A CA 1
ATOM 689 C C . ALA A 1 90 ? 7.223 1.055 3.624 1.00 93.56 90 ALA A C 1
ATOM 691 O O . ALA A 1 90 ? 6.150 1.101 4.218 1.00 93.56 90 ALA A O 1
ATOM 692 N N . LEU A 1 91 ? 8.327 1.591 4.150 1.00 93.81 91 LEU A N 1
ATOM 693 C CA . LEU A 1 91 ? 8.340 2.212 5.480 1.00 93.81 91 LEU A CA 1
ATOM 694 C C . LEU A 1 91 ? 7.437 3.452 5.552 1.00 93.81 91 LEU A C 1
ATOM 696 O O . LEU A 1 91 ? 6.656 3.594 6.493 1.00 93.81 91 LEU A O 1
ATOM 700 N N . GLY A 1 92 ? 7.508 4.325 4.546 1.00 94.44 92 GLY A N 1
ATOM 701 C CA . GLY A 1 92 ? 6.677 5.522 4.448 1.00 94.44 92 GLY A CA 1
ATOM 702 C C . GLY A 1 92 ? 5.189 5.188 4.394 1.00 94.44 92 GLY A C 1
ATOM 703 O O . GLY A 1 92 ? 4.407 5.801 5.118 1.00 94.44 92 GLY A O 1
ATOM 704 N N . SER A 1 93 ? 4.803 4.177 3.611 1.00 95.06 93 SER A N 1
ATOM 705 C CA . SER A 1 93 ? 3.410 3.731 3.490 1.00 95.06 93 SER A CA 1
ATOM 706 C C . SER A 1 93 ? 2.847 3.284 4.839 1.00 95.06 93 SER A C 1
ATOM 708 O O . SER A 1 93 ? 1.759 3.711 5.211 1.00 95.06 93 SER A O 1
ATOM 710 N N . ILE A 1 94 ? 3.623 2.534 5.633 1.00 93.88 94 ILE A N 1
ATOM 711 C CA . ILE A 1 94 ? 3.224 2.078 6.972 1.00 93.88 94 ILE A CA 1
ATOM 712 C C . ILE A 1 94 ? 3.016 3.272 7.904 1.00 93.88 94 ILE A C 1
ATOM 714 O O . ILE A 1 94 ? 2.009 3.339 8.608 1.00 93.88 94 ILE A O 1
ATOM 718 N N . ILE A 1 95 ? 3.942 4.233 7.897 1.00 93.94 95 ILE A N 1
ATOM 719 C CA . ILE A 1 95 ? 3.861 5.429 8.747 1.00 93.94 95 ILE A CA 1
ATOM 720 C C . ILE A 1 95 ? 2.631 6.265 8.383 1.00 93.94 95 ILE A C 1
ATOM 722 O O . ILE A 1 95 ? 1.886 6.671 9.275 1.00 93.94 95 ILE A O 1
ATOM 726 N N . VAL A 1 96 ? 2.376 6.482 7.090 1.00 95.50 96 VAL A N 1
ATOM 727 C CA . VAL A 1 96 ? 1.175 7.186 6.618 1.00 95.50 96 VAL A CA 1
ATOM 728 C C . VAL A 1 96 ? -0.084 6.419 7.005 1.00 95.50 96 VAL A C 1
ATOM 730 O O . VAL A 1 96 ? -1.023 7.022 7.513 1.00 95.50 96 VAL A O 1
ATOM 733 N N . GLN A 1 97 ? -0.102 5.097 6.835 1.00 94.62 97 GLN A N 1
ATOM 734 C CA . GLN A 1 97 ? -1.248 4.263 7.185 1.00 94.62 97 GLN A CA 1
ATOM 735 C C . GLN A 1 97 ? -1.590 4.379 8.678 1.00 94.62 97 GLN A C 1
ATOM 737 O O . GLN A 1 97 ? -2.761 4.533 9.026 1.00 94.62 97 GLN A O 1
ATOM 742 N N . VAL A 1 98 ? -0.581 4.383 9.558 1.00 94.06 98 VAL A N 1
ATOM 743 C CA . VAL A 1 98 ? -0.745 4.617 11.003 1.00 94.06 98 VAL A CA 1
ATOM 744 C C . VAL A 1 98 ? -1.231 6.039 11.281 1.00 94.06 98 VAL A C 1
ATOM 746 O O . VAL A 1 98 ? -2.202 6.209 12.014 1.00 94.06 98 VAL A O 1
ATOM 749 N N . ALA A 1 99 ? -0.604 7.058 10.687 1.00 94.06 99 ALA A N 1
ATOM 750 C CA . ALA A 1 99 ? -0.967 8.459 10.900 1.00 94.06 99 ALA A CA 1
ATOM 751 C C . ALA A 1 99 ? -2.414 8.750 10.476 1.00 94.06 99 ALA A C 1
ATOM 753 O O . ALA A 1 99 ? -3.176 9.323 11.250 1.00 94.06 99 ALA A O 1
ATOM 754 N N . VAL A 1 100 ? -2.814 8.304 9.282 1.00 95.25 100 VAL A N 1
ATOM 755 C CA . VAL A 1 100 ? -4.184 8.451 8.773 1.00 95.25 100 VAL A CA 1
ATOM 756 C C . VAL A 1 100 ? -5.165 7.672 9.646 1.00 95.25 100 VAL A C 1
ATOM 758 O O . VAL A 1 100 ? -6.233 8.186 9.959 1.00 95.25 100 VAL A O 1
ATOM 761 N N . THR A 1 101 ? -4.802 6.470 10.102 1.00 94.69 101 THR A N 1
ATOM 762 C CA . THR A 1 101 ? -5.646 5.719 11.043 1.00 94.69 101 THR A CA 1
ATOM 763 C C . THR A 1 101 ? -5.859 6.499 12.341 1.00 94.69 101 THR A C 1
ATOM 765 O O . THR A 1 101 ? -6.990 6.581 12.799 1.00 94.69 101 THR A O 1
ATOM 768 N N . ILE A 1 102 ? -4.816 7.117 12.910 1.00 93.00 102 ILE A N 1
ATOM 769 C CA . ILE A 1 102 ? -4.946 7.956 14.112 1.00 93.00 102 ILE A CA 1
ATOM 770 C C . ILE A 1 102 ? -5.894 9.129 13.845 1.00 93.00 102 ILE A C 1
ATOM 772 O O . ILE A 1 102 ? -6.814 9.325 14.627 1.00 93.00 102 ILE A O 1
ATOM 776 N N . VAL A 1 103 ? -5.720 9.860 12.734 1.00 93.44 103 VAL A N 1
ATOM 777 C CA . VAL A 1 103 ? -6.611 10.980 12.367 1.00 93.44 103 VAL A CA 1
ATOM 778 C C . VAL A 1 103 ? -8.063 10.524 12.293 1.00 93.44 103 VAL A C 1
ATOM 780 O O . VAL A 1 103 ? -8.933 11.150 12.887 1.00 93.44 103 VAL A O 1
ATOM 783 N N . VAL A 1 104 ? -8.331 9.433 11.573 1.00 92.56 104 VAL A N 1
ATOM 784 C CA . VAL A 1 104 ? -9.700 8.957 11.359 1.00 92.56 104 VAL A CA 1
ATOM 785 C C . VAL A 1 104 ? -10.306 8.427 12.651 1.00 92.56 104 VAL A C 1
ATOM 787 O O . VAL A 1 104 ? -11.459 8.730 12.931 1.00 92.56 104 VAL A O 1
ATOM 790 N N . CYS A 1 105 ? -9.557 7.662 13.447 1.00 90.25 105 CYS A N 1
ATOM 791 C CA . CYS A 1 105 ? -10.055 7.150 14.718 1.00 90.25 105 CYS A CA 1
ATOM 792 C C . CYS A 1 105 ? -10.350 8.280 15.713 1.00 90.25 105 CYS A C 1
ATOM 794 O O . CYS A 1 105 ? -11.385 8.227 16.361 1.00 90.25 105 CYS A O 1
ATOM 796 N N . THR A 1 106 ? -9.507 9.316 15.788 1.00 89.31 106 THR A N 1
ATOM 797 C CA . THR A 1 106 ? -9.782 10.505 16.612 1.00 89.31 106 THR A CA 1
ATOM 798 C C . THR A 1 106 ? -11.044 11.230 16.134 1.00 89.31 106 THR A C 1
ATOM 800 O O . THR A 1 106 ? -11.909 11.541 16.944 1.00 89.31 106 THR A O 1
ATOM 803 N N . GLU A 1 107 ? -11.222 11.380 14.818 1.00 89.88 107 GLU A N 1
ATOM 804 C CA . GLU A 1 107 ? -12.437 11.983 14.252 1.00 89.88 107 GLU A CA 1
ATOM 805 C C . GLU A 1 107 ? -13.701 11.151 14.530 1.00 89.88 107 GLU A C 1
ATOM 807 O O . GLU A 1 107 ? -14.804 11.687 14.642 1.00 89.88 107 GLU A O 1
ATOM 812 N N . MET A 1 108 ? -13.560 9.824 14.616 1.00 86.69 108 MET A N 1
ATOM 813 C CA . MET A 1 108 ? -14.657 8.930 14.986 1.00 86.69 108 MET A CA 1
ATOM 814 C C . MET A 1 108 ? -15.080 9.088 16.446 1.00 86.69 108 MET A C 1
ATOM 816 O O . MET A 1 108 ? -16.221 8.759 16.760 1.00 86.69 108 MET A O 1
ATOM 820 N N . GLU A 1 109 ? -14.202 9.606 17.302 1.00 86.00 109 GLU A N 1
ATOM 821 C CA . GLU A 1 109 ? -14.503 9.947 18.693 1.00 86.00 109 GLU A CA 1
ATOM 822 C C . GLU A 1 109 ? -14.941 11.411 18.876 1.00 86.00 109 GLU A C 1
ATOM 824 O O . GLU A 1 109 ? -15.021 11.890 20.002 1.00 86.00 109 GLU A O 1
ATOM 829 N N . GLU A 1 110 ? -15.260 12.103 17.773 1.00 84.94 110 GLU A N 1
ATOM 830 C CA . GLU A 1 110 ? -15.663 13.518 17.743 1.00 84.94 110 GLU A CA 1
ATOM 831 C C . GLU A 1 110 ? -14.598 14.488 18.286 1.00 84.94 110 GLU A C 1
ATOM 833 O O . GLU A 1 110 ? -14.909 15.613 18.674 1.00 84.94 110 GLU A O 1
ATOM 838 N N . ASP A 1 111 ? -13.332 14.069 18.262 1.00 85.19 111 ASP A N 1
ATOM 839 C CA . ASP A 1 111 ? -12.175 14.894 18.598 1.00 85.19 111 ASP A CA 1
ATOM 840 C C . ASP A 1 111 ? -11.394 15.266 17.324 1.00 85.19 111 ASP A C 1
ATOM 842 O O . ASP A 1 111 ? -11.526 14.630 16.273 1.00 85.19 111 ASP A O 1
ATOM 846 N N . GLU A 1 112 ? -10.565 16.306 17.398 1.00 83.50 112 GLU A N 1
ATOM 847 C CA . GLU A 1 112 ? -9.775 16.793 16.268 1.00 83.50 112 GLU A CA 1
ATOM 848 C C . GLU A 1 112 ? -8.275 16.711 16.556 1.00 83.50 112 GLU A C 1
ATOM 850 O O . GLU A 1 112 ? -7.770 17.214 17.557 1.00 83.50 112 GLU A O 1
ATOM 855 N N . ILE A 1 113 ? -7.524 16.140 15.611 1.00 89.12 113 ILE A N 1
ATOM 856 C CA . ILE A 1 113 ? -6.060 16.110 15.659 1.00 89.12 113 ILE A CA 1
ATOM 857 C C . ILE A 1 113 ? -5.453 16.772 14.424 1.00 89.12 113 ILE A C 1
ATOM 859 O O . ILE A 1 113 ? -5.900 16.599 13.284 1.00 89.12 113 ILE A O 1
ATOM 863 N N . THR A 1 114 ? -4.389 17.540 14.645 1.00 90.38 114 THR A N 1
ATOM 864 C CA . THR A 1 114 ? -3.636 18.167 13.556 1.00 90.38 114 THR A CA 1
ATOM 865 C C . THR A 1 114 ? -2.806 17.134 12.788 1.00 90.38 114 THR A C 1
ATOM 867 O O . THR A 1 114 ? -2.346 16.131 13.339 1.00 90.38 114 THR A O 1
ATOM 870 N N . TRP A 1 115 ? -2.560 17.388 11.498 1.00 89.00 115 TRP A N 1
ATOM 871 C CA . TRP A 1 115 ? -1.776 16.482 10.646 1.00 89.00 115 TRP A CA 1
ATOM 872 C C . TRP A 1 115 ? -0.347 16.266 11.176 1.00 89.00 115 TRP A C 1
ATOM 874 O O . TRP A 1 115 ? 0.181 15.158 11.096 1.00 89.00 115 TRP A O 1
ATOM 884 N N . SER A 1 116 ? 0.270 17.301 11.755 1.00 87.62 116 SER A N 1
ATOM 885 C CA . SER A 1 116 ? 1.630 17.245 12.301 1.00 87.62 116 SER A CA 1
ATOM 886 C C . SER A 1 116 ? 1.700 16.411 13.573 1.00 87.62 116 SER A C 1
ATOM 888 O O . SER A 1 116 ? 2.656 15.664 13.778 1.00 87.62 116 SER A O 1
ATOM 890 N N . GLU A 1 117 ? 0.682 16.511 14.426 1.00 88.50 117 GLU A N 1
ATOM 891 C CA . GLU A 1 117 ? 0.617 15.733 15.656 1.00 88.50 117 GLU A CA 1
ATOM 892 C C . GLU A 1 117 ? 0.357 14.254 15.361 1.00 88.50 117 GLU A C 1
ATOM 894 O O . GLU A 1 117 ? 1.062 13.392 15.890 1.00 88.50 117 GLU A O 1
ATOM 899 N N . ALA A 1 118 ? -0.571 13.953 14.446 1.00 87.12 118 ALA A N 1
ATOM 900 C CA . ALA A 1 118 ? -0.811 12.588 13.984 1.00 87.12 118 ALA A CA 1
ATOM 901 C C . ALA A 1 118 ? 0.458 11.956 13.394 1.00 87.12 118 ALA A C 1
ATOM 903 O O . ALA A 1 118 ? 0.800 10.817 13.722 1.00 87.12 118 ALA A O 1
ATOM 904 N N . LEU A 1 119 ? 1.201 12.716 12.584 1.00 87.44 119 LEU A N 1
ATOM 905 C CA . LEU A 1 119 ? 2.459 12.260 12.006 1.00 87.44 119 LEU A CA 1
ATOM 906 C C . LEU A 1 119 ? 3.535 12.036 13.082 1.00 87.44 119 LEU A C 1
ATOM 908 O O . LEU A 1 119 ? 4.216 11.016 13.064 1.00 87.44 119 LEU A O 1
ATOM 912 N N . THR A 1 120 ? 3.645 12.929 14.068 1.00 89.69 120 THR A N 1
ATOM 913 C CA . THR A 1 120 ? 4.593 12.784 15.188 1.00 89.69 120 THR A CA 1
ATOM 914 C C . THR A 1 120 ? 4.294 11.535 16.021 1.00 89.69 120 THR A C 1
ATOM 916 O O . THR A 1 120 ? 5.207 10.781 16.358 1.00 89.69 120 THR A O 1
ATOM 919 N N . ARG A 1 121 ? 3.013 11.258 16.305 1.00 86.69 121 ARG A N 1
ATOM 920 C CA . ARG A 1 121 ? 2.587 10.024 16.987 1.00 86.69 121 ARG A CA 1
ATOM 921 C C . ARG A 1 121 ? 2.891 8.780 16.146 1.00 86.69 121 ARG A C 1
ATOM 923 O O . ARG A 1 121 ? 3.320 7.767 16.701 1.00 86.69 121 ARG A O 1
ATOM 930 N N . ALA A 1 122 ? 2.728 8.863 14.825 1.00 84.31 122 ALA A N 1
ATOM 931 C CA . ALA A 1 122 ? 3.049 7.774 13.907 1.00 84.31 122 ALA A CA 1
ATOM 932 C C . ALA A 1 122 ? 4.556 7.493 13.815 1.00 84.31 122 ALA A C 1
ATOM 934 O O . ALA A 1 122 ? 4.940 6.333 13.824 1.00 84.31 122 ALA A O 1
ATOM 935 N N . PHE A 1 123 ? 5.421 8.512 13.810 1.00 84.25 123 PHE A N 1
ATOM 936 C CA . PHE A 1 123 ? 6.881 8.330 13.880 1.00 84.25 123 PHE A CA 1
ATOM 937 C C . PHE A 1 123 ? 7.388 7.882 15.263 1.00 84.25 123 PHE A C 1
ATOM 939 O O . PHE A 1 123 ? 8.561 7.537 15.412 1.00 84.25 123 PHE A O 1
ATOM 946 N N . GLY A 1 124 ? 6.523 7.882 16.280 1.00 85.56 124 GLY A N 1
ATOM 947 C CA . GLY A 1 124 ? 6.834 7.381 17.613 1.00 85.56 124 GLY A CA 1
ATOM 948 C C . GLY A 1 124 ? 6.890 5.850 17.698 1.00 85.56 124 GLY A C 1
ATOM 949 O O . GLY A 1 124 ? 6.967 5.121 16.709 1.00 85.56 124 GLY A O 1
ATOM 950 N N . VAL A 1 125 ? 6.801 5.336 18.927 1.00 78.00 125 VAL A N 1
ATOM 951 C CA . VAL A 1 125 ? 6.850 3.890 19.226 1.00 78.00 125 VAL A CA 1
ATOM 952 C C . VAL A 1 125 ? 5.779 3.099 18.456 1.00 78.00 125 VAL A C 1
ATOM 954 O O . VAL A 1 125 ? 6.013 1.954 18.070 1.00 78.00 125 VAL A O 1
ATOM 957 N N . ARG A 1 126 ? 4.623 3.716 18.181 1.00 83.31 126 ARG A N 1
ATOM 958 C CA . ARG A 1 126 ? 3.505 3.096 17.453 1.00 83.31 126 ARG A CA 1
ATOM 959 C C . ARG A 1 126 ? 3.865 2.737 16.012 1.00 83.31 126 ARG A C 1
ATOM 961 O O . ARG A 1 126 ? 3.549 1.633 15.574 1.00 83.31 126 ARG A O 1
ATOM 968 N N . GLY A 1 127 ? 4.584 3.607 15.300 1.00 80.50 127 GLY A N 1
ATOM 969 C CA . GLY A 1 127 ? 5.059 3.312 13.945 1.00 80.50 127 GLY A CA 1
ATOM 970 C C . GLY A 1 127 ? 6.045 2.157 13.919 1.00 80.50 127 GLY A C 1
ATOM 971 O O . GLY A 1 127 ? 5.916 1.261 13.092 1.00 80.50 127 GLY A O 1
ATOM 972 N N . TRP A 1 128 ? 6.981 2.105 14.869 1.00 84.94 128 TRP A N 1
ATOM 973 C CA . TRP A 1 128 ? 7.940 0.998 14.935 1.00 84.94 128 TRP A CA 1
ATOM 974 C C . TRP A 1 128 ? 7.287 -0.340 15.275 1.00 84.94 128 TRP A C 1
ATOM 976 O O . TRP A 1 128 ? 7.657 -1.364 14.699 1.00 84.94 128 TRP A O 1
ATOM 986 N N . LYS A 1 129 ? 6.268 -0.339 16.142 1.00 89.25 129 LYS A N 1
ATOM 987 C CA . LYS A 1 129 ? 5.427 -1.520 16.376 1.00 89.25 129 LYS A CA 1
ATOM 988 C C . LYS A 1 129 ? 4.707 -1.950 15.090 1.00 89.25 129 LYS A C 1
ATOM 990 O O . LYS A 1 129 ? 4.712 -3.136 14.771 1.00 89.25 129 LYS A O 1
ATOM 995 N N . ALA A 1 130 ? 4.156 -1.009 14.321 1.00 88.25 130 ALA A N 1
ATOM 996 C CA . ALA A 1 130 ? 3.504 -1.293 13.041 1.00 88.25 130 ALA A CA 1
ATOM 997 C C . ALA A 1 130 ? 4.478 -1.842 11.981 1.00 88.25 130 ALA A C 1
ATOM 999 O O . ALA A 1 130 ? 4.149 -2.800 11.285 1.00 88.25 130 ALA A O 1
ATOM 1000 N N . VAL A 1 131 ? 5.701 -1.309 11.898 1.00 89.62 131 VAL A N 1
ATOM 1001 C CA . VAL A 1 131 ? 6.760 -1.852 11.031 1.00 89.62 131 VAL A CA 1
ATOM 1002 C C . VAL A 1 131 ? 7.111 -3.280 11.448 1.00 89.62 131 VAL A C 1
ATOM 1004 O O . VAL A 1 131 ? 7.135 -4.175 10.606 1.00 89.62 131 VAL A O 1
ATOM 1007 N N . GLY A 1 132 ? 7.306 -3.529 12.748 1.00 88.00 132 GLY A N 1
ATOM 1008 C CA . GLY A 1 132 ? 7.532 -4.878 13.271 1.00 88.00 132 GLY A CA 1
ATOM 1009 C C . GLY A 1 132 ? 6.384 -5.836 12.937 1.00 88.00 132 GLY A C 1
ATOM 1010 O O . GLY A 1 132 ? 6.624 -6.979 12.551 1.00 88.00 132 GLY A O 1
ATOM 1011 N N . GLN A 1 133 ? 5.140 -5.360 13.004 1.00 90.81 133 GLN A N 1
ATOM 1012 C CA . GLN A 1 133 ? 3.964 -6.128 12.600 1.00 90.81 133 GLN A CA 1
ATOM 1013 C C . GLN A 1 133 ? 3.989 -6.478 11.112 1.00 90.81 133 GLN A C 1
ATOM 1015 O O . GLN A 1 133 ? 3.736 -7.626 10.759 1.00 90.81 133 GLN A O 1
ATOM 1020 N N . GLN A 1 134 ? 4.315 -5.524 10.242 1.00 90.50 134 GLN A N 1
ATOM 1021 C CA . GLN A 1 134 ? 4.379 -5.752 8.797 1.00 90.50 134 GLN A CA 1
ATOM 1022 C C . GLN A 1 134 ? 5.520 -6.697 8.406 1.00 90.50 134 GLN A C 1
ATOM 1024 O O . GLN A 1 134 ? 5.363 -7.536 7.518 1.00 90.50 134 GLN A O 1
ATOM 1029 N N . ILE A 1 135 ? 6.648 -6.641 9.117 1.00 91.69 135 ILE A N 1
ATOM 1030 C CA . ILE A 1 135 ? 7.744 -7.602 8.943 1.00 91.69 135 ILE A CA 1
ATOM 1031 C C . ILE A 1 135 ? 7.292 -9.006 9.363 1.00 91.69 135 ILE A C 1
ATOM 1033 O O . ILE A 1 135 ? 7.506 -9.962 8.625 1.00 91.69 135 ILE A O 1
ATOM 1037 N N . LEU A 1 136 ? 6.621 -9.154 10.508 1.00 92.31 136 LEU A N 1
ATOM 1038 C CA . LEU A 1 136 ? 6.114 -10.461 10.938 1.00 92.31 136 LEU A CA 1
ATOM 1039 C C . LEU A 1 136 ? 5.019 -10.998 10.009 1.00 92.31 136 LEU A C 1
ATOM 1041 O O . LEU A 1 136 ? 5.024 -12.185 9.691 1.00 92.31 136 LEU A O 1
ATOM 1045 N N . TYR A 1 137 ? 4.115 -10.134 9.545 1.00 90.75 137 TYR A N 1
ATOM 1046 C CA . TYR A 1 137 ? 3.089 -10.482 8.565 1.00 90.75 137 TYR A CA 1
ATOM 1047 C C . TYR A 1 137 ? 3.722 -10.974 7.258 1.00 90.75 137 TYR A C 1
ATOM 1049 O O . TYR A 1 137 ? 3.407 -12.068 6.791 1.00 90.75 137 TYR A O 1
ATOM 1057 N N . SER A 1 138 ? 4.663 -10.208 6.698 1.00 88.38 138 SER A N 1
ATOM 1058 C CA . SER A 1 138 ? 5.353 -10.589 5.462 1.00 88.38 138 SER A CA 1
ATOM 1059 C C . SER A 1 138 ? 6.166 -11.869 5.636 1.00 88.38 138 SER A C 1
ATOM 1061 O O . SER A 1 138 ? 6.101 -12.733 4.769 1.00 88.38 138 SER A O 1
ATOM 1063 N N . LEU A 1 139 ? 6.844 -12.063 6.771 1.00 90.69 139 LEU A N 1
ATOM 1064 C CA . LEU A 1 139 ? 7.562 -13.302 7.070 1.00 90.69 139 LEU A CA 1
ATOM 1065 C C . LEU A 1 139 ? 6.618 -14.510 7.155 1.00 90.69 139 LEU A C 1
ATOM 1067 O O . LEU A 1 139 ? 6.939 -15.565 6.614 1.00 90.69 139 LEU A O 1
ATOM 1071 N N . ALA A 1 140 ? 5.453 -14.363 7.791 1.00 89.88 140 ALA A N 1
ATOM 1072 C CA . ALA A 1 140 ? 4.463 -15.434 7.891 1.00 89.88 140 ALA A CA 1
ATOM 1073 C C . ALA A 1 140 ? 3.922 -15.844 6.512 1.00 89.88 140 ALA A C 1
ATOM 1075 O O . ALA A 1 140 ? 3.837 -17.035 6.210 1.00 89.88 140 ALA A O 1
ATOM 1076 N N . ILE A 1 141 ? 3.610 -14.869 5.652 1.00 88.88 141 ILE A N 1
ATOM 1077 C CA . ILE A 1 141 ? 3.166 -15.135 4.277 1.00 88.88 141 ILE A CA 1
ATOM 1078 C C . ILE A 1 141 ? 4.302 -15.733 3.438 1.00 88.88 141 ILE A C 1
ATOM 1080 O O . ILE A 1 141 ? 4.087 -16.712 2.725 1.00 88.88 141 ILE A O 1
ATOM 1084 N N . MET A 1 142 ? 5.523 -15.208 3.557 1.00 88.00 142 MET A N 1
ATOM 1085 C CA . MET A 1 142 ? 6.693 -15.739 2.854 1.00 88.00 142 MET A CA 1
ATOM 1086 C C . MET A 1 142 ? 6.981 -17.187 3.249 1.00 88.00 142 MET A C 1
ATOM 1088 O O . MET A 1 142 ? 7.179 -18.018 2.370 1.00 88.00 142 MET A O 1
ATOM 1092 N N . ALA A 1 143 ? 6.945 -17.524 4.540 1.00 88.06 143 ALA A N 1
ATOM 1093 C CA . ALA A 1 143 ? 7.141 -18.896 5.009 1.00 88.06 143 ALA A CA 1
ATOM 1094 C C . ALA A 1 143 ? 6.130 -19.866 4.380 1.00 88.06 143 ALA A C 1
ATOM 1096 O O . ALA A 1 143 ? 6.480 -20.983 4.003 1.00 88.06 143 ALA A O 1
ATOM 1097 N N . LEU A 1 144 ? 4.889 -19.412 4.214 1.00 89.25 144 LEU A N 1
ATOM 1098 C CA . LEU A 1 144 ? 3.808 -20.187 3.624 1.00 89.25 144 LEU A CA 1
ATOM 1099 C C . LEU A 1 144 ? 4.028 -20.412 2.114 1.00 89.25 144 LEU A C 1
ATOM 1101 O O . LEU A 1 144 ? 3.799 -21.515 1.630 1.00 89.25 144 LEU A O 1
ATOM 1105 N N . VAL A 1 145 ? 4.563 -19.422 1.391 1.00 89.25 145 VAL A N 1
ATOM 1106 C CA . VAL A 1 145 ? 4.900 -19.507 -0.047 1.00 89.25 145 VAL A CA 1
ATOM 1107 C C . VAL A 1 145 ? 6.198 -20.280 -0.322 1.00 89.25 145 VAL A C 1
ATOM 1109 O O . VAL A 1 145 ? 6.325 -20.926 -1.362 1.00 89.25 145 VAL A O 1
ATOM 1112 N N . VAL A 1 146 ? 7.168 -20.258 0.595 1.00 90.56 146 VAL A N 1
ATOM 1113 C CA . VAL A 1 146 ? 8.457 -20.949 0.417 1.00 90.56 146 VAL A CA 1
ATOM 1114 C C . VAL A 1 146 ? 8.275 -22.466 0.328 1.00 90.56 146 VAL A C 1
ATOM 1116 O O . VAL A 1 146 ? 8.942 -23.107 -0.477 1.00 90.56 146 VAL A O 1
ATOM 1119 N N . ILE A 1 147 ? 7.349 -23.046 1.095 1.00 88.62 147 ILE A N 1
ATOM 1120 C CA . ILE A 1 147 ? 7.115 -24.499 1.129 1.00 88.62 147 ILE A CA 1
ATOM 1121 C C . ILE A 1 147 ? 6.775 -25.085 -0.260 1.00 88.62 147 ILE A C 1
ATOM 1123 O O . ILE A 1 147 ? 7.515 -25.957 -0.724 1.00 88.62 147 ILE A O 1
ATOM 1127 N N . PRO A 1 148 ? 5.712 -24.647 -0.967 1.00 90.25 148 PRO A N 1
ATOM 1128 C CA . PRO A 1 148 ? 5.393 -25.178 -2.294 1.00 90.25 148 PRO A CA 1
ATOM 1129 C C . PRO A 1 148 ? 6.456 -24.803 -3.332 1.00 90.25 148 PRO A C 1
ATOM 1131 O O . PRO A 1 148 ? 6.704 -25.569 -4.257 1.00 90.25 148 PRO A O 1
ATOM 1134 N N . TYR A 1 149 ? 7.113 -23.650 -3.179 1.00 89.88 149 TYR A N 1
ATOM 1135 C CA . TYR A 1 149 ? 8.150 -23.203 -4.099 1.00 89.88 149 TYR A CA 1
ATOM 1136 C C . TYR A 1 149 ? 9.373 -24.125 -4.048 1.00 89.88 149 TYR A C 1
ATOM 1138 O O . TYR A 1 149 ? 9.857 -24.581 -5.082 1.00 89.88 149 TYR A O 1
ATOM 1146 N N . VAL A 1 150 ? 9.820 -24.479 -2.841 1.00 91.69 150 VAL A N 1
ATOM 1147 C CA . VAL A 1 150 ? 10.897 -25.454 -2.629 1.00 91.69 150 VAL A CA 1
ATOM 1148 C C . VAL A 1 150 ? 10.503 -26.827 -3.172 1.00 91.69 150 VAL A C 1
ATOM 1150 O O . VAL A 1 150 ? 11.329 -27.473 -3.810 1.00 91.69 150 VAL A O 1
ATOM 1153 N N . MET A 1 151 ? 9.248 -27.255 -3.000 1.00 90.00 151 MET A N 1
ATOM 1154 C CA . MET A 1 151 ? 8.748 -28.505 -3.589 1.00 90.00 151 MET A CA 1
ATOM 1155 C C . MET A 1 151 ? 8.868 -28.502 -5.119 1.00 90.00 151 MET A C 1
ATOM 1157 O O . MET A 1 151 ? 9.359 -29.472 -5.686 1.00 90.00 151 MET A O 1
ATOM 1161 N N . ILE A 1 152 ? 8.496 -27.407 -5.791 1.00 91.62 152 ILE A N 1
ATOM 1162 C CA . ILE A 1 152 ? 8.642 -27.290 -7.251 1.00 91.62 152 ILE A CA 1
ATOM 1163 C C . ILE A 1 152 ? 10.115 -27.371 -7.662 1.00 91.62 152 ILE A C 1
ATOM 1165 O O . ILE A 1 152 ? 10.436 -28.098 -8.598 1.00 91.62 152 ILE A O 1
ATOM 1169 N N . ILE A 1 153 ? 11.015 -26.679 -6.954 1.00 91.62 153 ILE A N 1
ATOM 1170 C CA . ILE A 1 153 ? 12.456 -26.731 -7.246 1.00 91.62 153 ILE A CA 1
ATOM 1171 C C . ILE A 1 153 ? 12.992 -28.153 -7.079 1.00 91.62 153 ILE A C 1
ATOM 1173 O O . ILE A 1 153 ? 13.685 -28.649 -7.962 1.00 91.62 153 ILE A O 1
ATOM 1177 N N . ILE A 1 154 ? 12.665 -28.824 -5.972 1.00 92.94 154 ILE A N 1
ATOM 1178 C CA . ILE A 1 154 ? 13.097 -30.205 -5.730 1.00 92.94 154 ILE A CA 1
ATOM 1179 C C . ILE A 1 154 ? 12.553 -31.124 -6.825 1.00 92.94 154 ILE A C 1
ATOM 1181 O O . ILE A 1 154 ? 13.298 -31.947 -7.351 1.00 92.94 154 ILE A O 1
ATOM 1185 N N . GLY A 1 155 ? 11.283 -30.972 -7.199 1.00 92.69 155 GLY A N 1
ATOM 1186 C CA . GLY A 1 155 ? 10.665 -31.746 -8.273 1.00 92.69 155 GLY A CA 1
ATOM 1187 C C . GLY A 1 155 ? 11.343 -31.535 -9.625 1.00 92.69 155 GLY A C 1
ATOM 1188 O O . GLY A 1 155 ? 11.608 -32.508 -10.321 1.00 92.69 155 GLY A O 1
ATOM 1189 N N . ALA A 1 156 ? 11.702 -30.292 -9.953 1.00 92.75 156 ALA A N 1
ATOM 1190 C CA . ALA A 1 156 ? 12.421 -29.953 -11.179 1.00 92.75 156 ALA A CA 1
ATOM 1191 C C . ALA A 1 156 ? 13.862 -30.488 -11.191 1.00 92.75 156 ALA A C 1
ATOM 1193 O O . ALA A 1 156 ? 14.340 -30.933 -12.223 1.00 92.75 156 ALA A O 1
ATOM 1194 N N . VAL A 1 157 ? 14.560 -30.470 -10.051 1.00 95.19 157 VAL A N 1
ATOM 1195 C CA . VAL A 1 157 ? 15.931 -31.008 -9.938 1.00 95.19 157 VAL A CA 1
ATOM 1196 C C . VAL A 1 157 ? 15.949 -32.542 -9.944 1.00 95.19 157 VAL A C 1
ATOM 1198 O O . VAL A 1 157 ? 16.945 -33.144 -10.334 1.00 95.19 157 VAL A O 1
ATOM 1201 N N . SER A 1 158 ? 14.869 -33.179 -9.492 1.00 94.31 158 SER A N 1
ATOM 1202 C CA . SER A 1 158 ? 14.740 -34.642 -9.412 1.00 94.31 158 SER A CA 1
ATOM 1203 C C . SER A 1 158 ? 13.993 -35.279 -10.589 1.00 94.31 158 SER A C 1
ATOM 1205 O O . SER A 1 158 ? 13.735 -36.480 -10.534 1.00 94.31 158 SER A O 1
ATOM 1207 N N . ASP A 1 159 ? 13.637 -34.501 -11.620 1.00 93.44 159 ASP A N 1
ATOM 1208 C CA . ASP A 1 159 ? 12.822 -34.927 -12.771 1.00 93.44 159 ASP A CA 1
ATOM 1209 C C . ASP A 1 159 ? 11.544 -35.691 -12.361 1.00 93.44 159 ASP A C 1
ATOM 1211 O O . ASP A 1 159 ? 11.151 -36.692 -12.965 1.00 93.44 159 ASP A O 1
ATOM 1215 N N . SER A 1 160 ? 10.887 -35.236 -11.287 1.00 93.94 160 SER A N 1
ATOM 1216 C CA . SER A 1 160 ? 9.706 -35.886 -10.714 1.00 93.94 160 SER A CA 1
ATOM 1217 C C . SER A 1 160 ? 8.447 -35.035 -10.871 1.00 93.94 160 SER A C 1
ATOM 1219 O O . SER A 1 160 ? 8.149 -34.166 -10.043 1.00 93.94 160 SER A O 1
ATOM 1221 N N . ASP A 1 161 ? 7.633 -35.366 -11.876 1.00 93.38 161 ASP A N 1
ATOM 1222 C CA . ASP A 1 161 ? 6.339 -34.716 -12.133 1.00 93.38 161 ASP A CA 1
ATOM 1223 C C . ASP A 1 161 ? 5.388 -34.781 -10.929 1.00 93.38 161 ASP A C 1
ATOM 1225 O O . ASP A 1 161 ? 4.615 -33.855 -10.682 1.00 93.38 161 ASP A O 1
ATOM 1229 N N . THR A 1 162 ? 5.464 -35.848 -10.125 1.00 94.00 162 THR A N 1
ATOM 1230 C CA . THR A 1 162 ? 4.658 -35.989 -8.904 1.00 94.00 162 THR A CA 1
ATOM 1231 C C . THR A 1 162 ? 4.993 -34.928 -7.859 1.00 94.00 162 THR A C 1
ATOM 1233 O O . THR A 1 162 ? 4.086 -34.363 -7.248 1.00 94.00 162 THR A O 1
ATOM 1236 N N . VAL A 1 163 ? 6.278 -34.618 -7.667 1.00 91.44 163 VAL A N 1
ATOM 1237 C CA . VAL A 1 163 ? 6.721 -33.623 -6.677 1.00 91.44 163 VAL A CA 1
ATOM 1238 C C . VAL A 1 163 ? 6.392 -32.210 -7.162 1.00 91.44 163 VAL A C 1
ATOM 1240 O O . VAL A 1 163 ? 5.905 -31.389 -6.381 1.00 91.44 163 VAL A O 1
ATOM 1243 N N . ILE A 1 164 ? 6.557 -31.951 -8.464 1.00 91.69 164 ILE A N 1
ATOM 1244 C CA . ILE A 1 164 ? 6.121 -30.697 -9.095 1.00 91.69 164 ILE A CA 1
ATOM 1245 C C . ILE A 1 164 ? 4.607 -30.519 -8.916 1.00 91.69 164 ILE A C 1
ATOM 1247 O O . ILE A 1 164 ? 4.160 -29.470 -8.447 1.00 91.69 164 ILE A O 1
ATOM 1251 N N . GLY A 1 165 ? 3.819 -31.558 -9.209 1.00 92.06 165 GLY A N 1
ATOM 1252 C CA . GLY A 1 165 ? 2.366 -31.557 -9.046 1.00 92.06 165 GLY A CA 1
ATOM 1253 C C . GLY A 1 165 ? 1.922 -31.260 -7.610 1.00 92.06 165 GLY A C 1
ATOM 1254 O O . GLY A 1 165 ? 1.007 -30.464 -7.403 1.00 92.06 165 GLY A O 1
ATOM 1255 N N . MET A 1 166 ? 2.606 -31.818 -6.605 1.00 91.88 166 MET A N 1
ATOM 1256 C CA . MET A 1 166 ? 2.357 -31.493 -5.195 1.00 91.88 166 MET A CA 1
ATOM 1257 C C . MET A 1 166 ? 2.678 -30.033 -4.859 1.00 91.88 166 MET A C 1
ATOM 1259 O O . MET A 1 166 ? 1.932 -29.407 -4.109 1.00 91.88 166 MET A O 1
ATOM 1263 N N . GLY A 1 167 ? 3.754 -29.472 -5.417 1.00 90.62 167 GLY A N 1
ATOM 1264 C CA . GLY A 1 167 ? 4.085 -28.056 -5.255 1.00 90.62 167 GLY A CA 1
ATOM 1265 C C . GLY A 1 167 ? 3.013 -27.134 -5.848 1.00 90.62 167 GLY A C 1
ATOM 1266 O O . GLY A 1 167 ? 2.563 -26.199 -5.185 1.00 90.62 167 GLY A O 1
ATOM 1267 N N . VAL A 1 168 ? 2.527 -27.446 -7.053 1.00 91.56 168 VAL A N 1
ATOM 1268 C CA . VAL A 1 168 ? 1.435 -26.706 -7.714 1.00 91.56 168 VAL A CA 1
ATOM 1269 C C . VAL A 1 168 ? 0.128 -26.800 -6.919 1.00 91.56 168 VAL A C 1
ATOM 1271 O O . VAL A 1 168 ? -0.521 -25.782 -6.675 1.00 91.56 168 VAL A O 1
ATOM 1274 N N . LEU A 1 169 ? -0.246 -27.995 -6.450 1.00 93.06 169 LEU A N 1
ATOM 1275 C CA . LEU A 1 169 ? -1.402 -28.176 -5.563 1.00 93.06 169 LEU A CA 1
ATOM 1276 C C . LEU A 1 169 ? -1.231 -27.410 -4.244 1.00 93.06 169 LEU A C 1
ATOM 1278 O O . LEU A 1 169 ? -2.189 -26.821 -3.746 1.00 93.06 169 LEU A O 1
ATOM 1282 N N . GLY A 1 170 ? -0.009 -27.362 -3.711 1.00 90.56 170 GLY A N 1
ATOM 1283 C CA . GLY A 1 170 ? 0.337 -26.550 -2.550 1.00 90.56 170 GLY A CA 1
ATOM 1284 C C . GLY A 1 170 ? -0.004 -25.076 -2.765 1.00 90.56 170 GLY A C 1
ATOM 1285 O O . GLY A 1 170 ? -0.676 -24.484 -1.925 1.00 90.56 170 GLY A O 1
ATOM 1286 N N . PHE A 1 171 ? 0.355 -24.500 -3.917 1.00 88.75 171 PHE A N 1
ATOM 1287 C CA . PHE A 1 171 ? -0.020 -23.123 -4.263 1.00 88.75 171 PHE A CA 1
ATOM 1288 C C . PHE A 1 171 ? -1.539 -22.905 -4.302 1.00 88.75 171 PH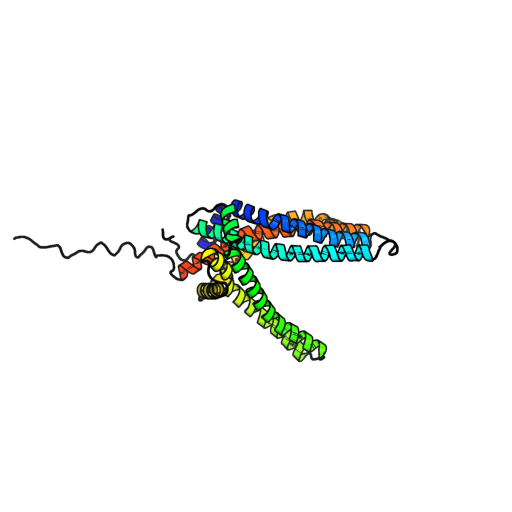E A C 1
ATOM 1290 O O . PHE A 1 171 ? -2.018 -21.889 -3.797 1.00 88.75 171 PHE A O 1
ATOM 1297 N N . LEU A 1 172 ? -2.307 -23.862 -4.833 1.00 90.75 172 LEU A N 1
ATOM 1298 C CA . LEU A 1 172 ? -3.772 -23.766 -4.862 1.00 90.75 172 LEU A CA 1
ATOM 1299 C C . LEU A 1 172 ? -4.393 -23.749 -3.460 1.00 90.75 172 LEU A C 1
ATOM 1301 O O . LEU A 1 172 ? -5.362 -23.028 -3.240 1.00 90.75 172 LEU A O 1
ATOM 1305 N N . VAL A 1 173 ? -3.834 -24.501 -2.507 1.00 91.94 173 VAL A N 1
ATOM 1306 C CA . VAL A 1 173 ? -4.284 -24.507 -1.101 1.00 91.94 173 VAL A CA 1
ATOM 1307 C C . VAL A 1 173 ? -3.829 -23.250 -0.358 1.00 91.94 173 VAL A C 1
ATOM 1309 O O . VAL A 1 173 ? -4.521 -22.752 0.527 1.00 91.94 173 VAL A O 1
ATOM 1312 N N . ILE A 1 174 ? -2.679 -22.703 -0.729 1.00 91.50 174 ILE A N 1
ATOM 1313 C CA . IL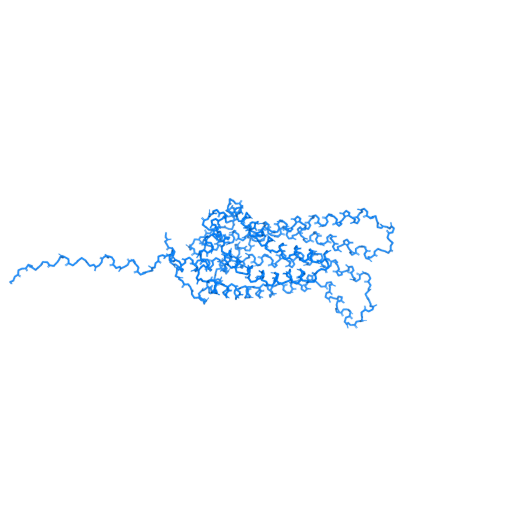E A 1 174 ? -2.101 -21.528 -0.085 1.00 91.50 174 ILE A CA 1
ATOM 1314 C C . ILE A 1 174 ? -2.931 -20.277 -0.329 1.00 91.50 174 ILE A C 1
ATOM 1316 O O . ILE A 1 174 ? -3.132 -19.511 0.605 1.00 91.50 174 ILE A O 1
ATOM 1320 N N . ILE A 1 175 ? -3.484 -20.104 -1.528 1.00 88.94 175 ILE A N 1
ATOM 1321 C CA . ILE A 1 175 ? -4.325 -18.948 -1.863 1.00 88.94 175 ILE A CA 1
ATOM 1322 C C . ILE A 1 175 ? -5.475 -18.740 -0.850 1.00 88.94 175 ILE A C 1
ATOM 1324 O O . ILE A 1 175 ? -5.526 -17.671 -0.234 1.00 88.94 175 ILE A O 1
ATOM 1328 N N . PRO A 1 176 ? -6.385 -19.708 -0.606 1.00 91.94 176 PRO A N 1
ATOM 1329 C CA . PRO A 1 176 ? -7.472 -19.521 0.353 1.00 91.94 176 PRO A CA 1
ATOM 1330 C C . PRO A 1 176 ? -6.971 -19.372 1.795 1.00 91.94 176 PRO A C 1
ATOM 1332 O O . PRO A 1 176 ? -7.562 -18.609 2.560 1.00 91.94 176 PRO A O 1
ATOM 1335 N N . VAL A 1 177 ? -5.871 -20.035 2.170 1.00 92.62 177 VAL A N 1
ATOM 1336 C CA . VAL A 1 177 ? -5.269 -19.890 3.507 1.00 92.62 177 VAL A CA 1
ATOM 1337 C C . VAL A 1 177 ? -4.715 -18.477 3.707 1.00 92.62 177 VAL A C 1
ATOM 1339 O O . VAL A 1 177 ? -4.971 -17.857 4.741 1.00 92.62 177 VAL A O 1
ATOM 1342 N N . SER A 1 178 ? -4.025 -17.926 2.709 1.00 90.19 178 SER A N 1
ATOM 1343 C CA . SER A 1 178 ? -3.527 -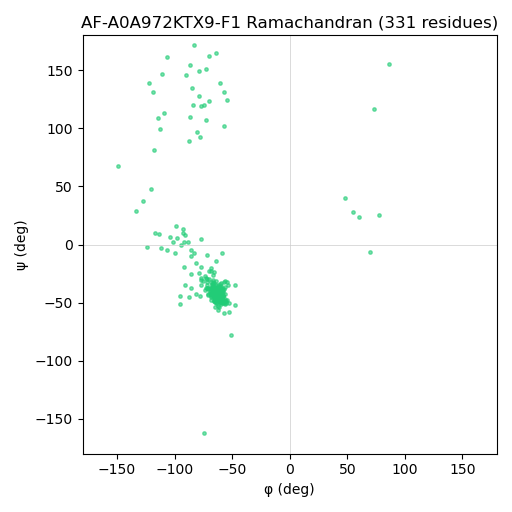16.551 2.712 1.00 90.19 178 SER A CA 1
ATOM 1344 C C . SER A 1 178 ? -4.666 -15.542 2.792 1.00 90.19 178 SER A C 1
ATOM 1346 O O . SER A 1 178 ? -4.578 -14.612 3.586 1.00 90.19 178 SER A O 1
ATOM 1348 N N . ILE A 1 179 ? -5.760 -15.740 2.047 1.00 91.88 179 ILE A N 1
ATOM 1349 C CA . ILE A 1 179 ? -6.951 -14.877 2.139 1.00 91.88 179 ILE A CA 1
ATOM 1350 C C . ILE A 1 179 ? -7.555 -14.949 3.546 1.00 91.88 179 ILE A C 1
ATOM 1352 O O . ILE A 1 179 ? -7.877 -13.921 4.143 1.00 91.88 179 ILE A O 1
ATOM 1356 N N . PHE A 1 180 ? -7.677 -16.151 4.109 1.00 93.75 180 PHE A N 1
ATOM 1357 C CA . PHE A 1 180 ? -8.203 -16.336 5.456 1.00 93.75 180 PHE A CA 1
ATOM 1358 C C . PHE A 1 180 ? -7.366 -15.597 6.511 1.00 93.75 180 PHE A C 1
ATOM 1360 O O . PHE A 1 180 ? -7.930 -14.860 7.325 1.00 93.75 180 PHE A O 1
ATOM 1367 N N . LEU A 1 181 ? -6.037 -15.738 6.460 1.00 93.38 181 LEU A N 1
ATOM 1368 C CA . LEU A 1 181 ? -5.089 -15.039 7.335 1.00 93.38 181 LEU A CA 1
ATOM 1369 C C . LEU A 1 181 ? -5.118 -13.521 7.126 1.00 93.38 181 LEU A C 1
ATOM 1371 O O . LEU A 1 181 ? -5.171 -12.777 8.103 1.00 93.38 181 LEU A O 1
ATOM 1375 N N . ALA A 1 182 ? -5.146 -13.060 5.873 1.00 92.06 182 ALA A N 1
ATOM 1376 C CA . ALA A 1 182 ? -5.185 -11.641 5.533 1.00 92.06 182 ALA A CA 1
ATOM 1377 C C . ALA A 1 182 ? -6.411 -10.953 6.142 1.00 92.06 182 ALA A C 1
ATOM 1379 O O . ALA A 1 182 ? -6.274 -9.911 6.773 1.00 92.06 182 ALA A O 1
ATOM 1380 N N . ILE A 1 183 ? -7.596 -11.565 6.044 1.00 94.38 183 ILE A N 1
ATOM 1381 C CA . ILE A 1 183 ? -8.818 -11.016 6.651 1.00 94.38 183 ILE A CA 1
ATOM 1382 C C . ILE A 1 183 ? -8.751 -11.048 8.182 1.00 94.38 183 ILE A C 1
ATOM 1384 O O . ILE A 1 183 ? -9.193 -10.105 8.834 1.00 94.38 183 ILE A O 1
ATOM 1388 N N . ARG A 1 184 ? -8.171 -12.096 8.780 1.00 93.75 184 ARG A N 1
ATOM 1389 C CA . ARG A 1 184 ? -8.011 -12.196 10.242 1.00 93.75 184 ARG A CA 1
ATOM 1390 C C . ARG A 1 184 ? -7.043 -11.162 10.814 1.00 93.75 184 ARG A C 1
ATOM 1392 O O . ARG A 1 184 ? -7.236 -10.718 11.945 1.00 93.75 184 ARG A O 1
ATOM 1399 N N . TRP A 1 185 ? -6.021 -10.783 10.057 1.00 94.00 185 TRP A N 1
ATOM 1400 C CA . TRP A 1 185 ? -4.993 -9.825 10.470 1.00 94.00 185 TRP A CA 1
ATOM 1401 C C . TRP A 1 185 ? -5.186 -8.420 9.892 1.00 94.00 185 TRP A C 1
ATOM 1403 O O . TRP A 1 185 ? -4.386 -7.532 10.181 1.00 94.00 185 TRP A O 1
ATOM 1413 N N . LEU A 1 186 ? -6.264 -8.200 9.137 1.00 93.06 186 LEU A N 1
ATOM 1414 C CA . LEU A 1 186 ? -6.544 -6.944 8.444 1.00 93.06 186 LEU A CA 1
ATOM 1415 C C . LEU A 1 186 ? -6.581 -5.734 9.384 1.00 93.06 186 LEU A C 1
ATOM 1417 O O . LEU A 1 186 ? -6.133 -4.658 9.001 1.00 93.06 186 LEU A O 1
ATOM 1421 N N . PHE A 1 187 ? -7.093 -5.922 10.605 1.00 94.06 187 PHE A N 1
ATOM 1422 C CA . PHE A 1 187 ? -7.282 -4.854 11.590 1.00 94.06 187 PHE A CA 1
ATOM 1423 C C . PHE A 1 187 ? -6.126 -4.715 12.581 1.00 94.06 187 PHE A C 1
ATOM 1425 O O . PHE A 1 187 ? -6.171 -3.862 13.466 1.00 94.06 187 PHE A O 1
ATOM 1432 N N . ALA A 1 188 ? -5.086 -5.546 12.472 1.00 92.31 188 ALA A N 1
ATOM 1433 C CA . ALA A 1 188 ? -3.996 -5.546 13.443 1.00 92.31 188 ALA A CA 1
ATOM 1434 C C . ALA A 1 188 ? -3.258 -4.197 13.457 1.00 92.31 188 ALA A C 1
ATOM 1436 O O . ALA A 1 188 ? -2.907 -3.700 14.524 1.00 92.31 188 ALA A O 1
ATOM 1437 N N . LEU A 1 189 ? -3.124 -3.546 12.295 1.00 90.25 189 LEU A N 1
ATOM 1438 C CA . LEU A 1 189 ? -2.537 -2.208 12.219 1.00 90.25 189 LEU A CA 1
ATOM 1439 C C . LEU A 1 189 ? -3.385 -1.163 12.963 1.00 90.25 189 LEU A C 1
ATOM 1441 O O . LEU A 1 189 ? -2.839 -0.328 13.677 1.00 90.25 189 LEU A O 1
ATOM 1445 N N . GLN A 1 190 ? -4.708 -1.215 12.808 1.00 91.56 190 GLN A N 1
ATOM 1446 C CA . GLN A 1 190 ? -5.658 -0.297 13.437 1.00 91.56 190 GLN A CA 1
ATOM 1447 C C . GLN A 1 190 ? -5.630 -0.456 14.953 1.00 91.56 190 GLN A C 1
ATOM 1449 O O . GLN A 1 190 ? -5.603 0.539 15.674 1.00 91.56 190 GLN A O 1
ATOM 1454 N N . VAL A 1 191 ? -5.530 -1.701 15.420 1.00 92.00 191 VAL A N 1
ATOM 1455 C CA . VAL A 1 191 ? -5.325 -2.021 16.831 1.00 92.00 191 VAL A CA 1
ATOM 1456 C C . VAL A 1 191 ? -4.011 -1.419 17.343 1.00 92.00 191 VAL A C 1
ATOM 1458 O O . VAL A 1 191 ? -4.027 -0.727 18.352 1.00 92.00 191 VAL A O 1
ATOM 1461 N N . ILE A 1 192 ? -2.875 -1.600 16.658 1.00 89.62 192 ILE A N 1
ATOM 1462 C CA . ILE A 1 192 ? -1.599 -1.017 17.121 1.00 89.62 192 ILE A CA 1
ATOM 1463 C C . ILE A 1 192 ? -1.638 0.516 17.111 1.00 89.62 192 ILE A C 1
ATOM 1465 O O . ILE A 1 192 ? -1.148 1.154 18.044 1.00 89.62 192 ILE A O 1
ATOM 1469 N N . ALA A 1 193 ? -2.200 1.116 16.061 1.00 87.75 193 ALA A N 1
ATOM 1470 C CA . ALA A 1 193 ? -2.261 2.566 15.914 1.00 87.75 193 ALA A CA 1
ATOM 1471 C C . ALA A 1 193 ? -3.129 3.220 17.004 1.00 87.75 193 ALA A C 1
ATOM 1473 O O . ALA A 1 193 ? -2.752 4.270 17.540 1.00 87.75 193 ALA A O 1
ATOM 1474 N N . TRP A 1 194 ? -4.263 2.589 17.332 1.00 88.56 194 TRP A N 1
ATOM 1475 C CA . TRP A 1 194 ? -5.264 3.131 18.247 1.00 88.56 194 TRP A CA 1
ATOM 1476 C C . TRP A 1 194 ? -5.120 2.638 19.693 1.00 88.56 194 TRP A C 1
ATOM 1478 O O . TRP A 1 194 ? -5.050 3.453 20.607 1.00 88.56 194 TRP A O 1
ATOM 1488 N N . GLU A 1 195 ? -5.022 1.324 19.910 1.00 89.44 195 GLU A N 1
ATOM 1489 C CA . GLU A 1 195 ? -4.956 0.694 21.242 1.00 89.44 195 GLU A CA 1
ATOM 1490 C C . GLU A 1 195 ? -3.519 0.622 21.813 1.00 89.44 195 GLU A C 1
ATOM 1492 O O . GLU A 1 195 ? -3.331 0.204 22.951 1.00 89.44 195 GLU A O 1
ATOM 1497 N N . ASP A 1 196 ? -2.490 1.022 21.050 1.00 85.88 196 ASP A N 1
ATOM 1498 C CA . ASP A 1 196 ? -1.065 1.016 21.453 1.00 85.88 196 ASP A CA 1
ATOM 1499 C C . ASP A 1 196 ? -0.540 -0.354 21.939 1.00 85.88 196 ASP A C 1
ATOM 1501 O O . ASP A 1 196 ? 0.411 -0.470 22.724 1.00 85.88 196 ASP A O 1
ATOM 1505 N N . THR A 1 197 ? -1.141 -1.435 21.446 1.00 88.31 197 THR A N 1
ATOM 1506 C CA . THR A 1 197 ? -0.803 -2.803 21.849 1.00 88.31 197 THR A CA 1
ATOM 1507 C C . THR A 1 197 ? 0.576 -3.238 21.346 1.00 88.31 197 THR A C 1
ATOM 1509 O O . THR A 1 197 ? 1.137 -2.673 20.406 1.00 88.31 197 THR A O 1
ATOM 1512 N N . GLY A 1 198 ? 1.135 -4.297 21.938 1.00 89.25 198 GLY A N 1
ATOM 1513 C CA . GLY A 1 198 ? 2.313 -4.971 21.385 1.00 89.25 198 GLY A CA 1
ATOM 1514 C C . GLY A 1 198 ? 2.037 -5.622 20.021 1.00 89.25 198 GLY A C 1
ATOM 1515 O O . GLY A 1 198 ? 0.890 -5.840 19.643 1.00 89.25 198 GLY A O 1
ATOM 1516 N N . VAL A 1 199 ? 3.095 -5.987 19.290 1.00 89.50 199 VAL A N 1
ATOM 1517 C CA . VAL A 1 199 ? 2.976 -6.526 17.921 1.00 89.50 199 VAL A CA 1
ATOM 1518 C C . VAL A 1 199 ? 2.153 -7.821 17.862 1.00 89.50 199 VAL A C 1
ATOM 1520 O O . VAL A 1 199 ? 1.229 -7.950 17.064 1.00 89.50 199 VAL A O 1
ATOM 1523 N N . ILE A 1 200 ? 2.465 -8.786 18.732 1.00 92.31 200 ILE A N 1
ATOM 1524 C CA . ILE A 1 200 ? 1.763 -10.081 18.785 1.00 92.31 200 ILE A CA 1
ATOM 1525 C C . ILE A 1 200 ? 0.348 -9.915 19.358 1.00 92.31 200 ILE A C 1
ATOM 1527 O O . ILE A 1 200 ? -0.592 -10.564 18.900 1.00 92.31 200 ILE A O 1
ATOM 1531 N N . GLU A 1 201 ? 0.199 -9.034 20.348 1.00 92.19 201 GLU A N 1
ATOM 1532 C CA . GLU A 1 201 ? -1.085 -8.671 20.957 1.00 92.19 201 GLU A CA 1
ATOM 1533 C C . GLU A 1 201 ? -2.054 -8.130 19.892 1.00 92.19 201 GLU A C 1
ATOM 1535 O O . GLU A 1 201 ? -3.193 -8.587 19.811 1.00 92.19 201 GLU A O 1
ATOM 1540 N N . GLY A 1 202 ? -1.566 -7.260 18.998 1.00 90.75 202 GLY A N 1
ATOM 1541 C CA . GLY A 1 202 ? -2.342 -6.688 17.897 1.00 90.75 202 GLY A CA 1
ATOM 1542 C C . GLY A 1 202 ? -2.911 -7.743 16.946 1.00 90.75 202 GLY A C 1
ATOM 1543 O O . GLY A 1 202 ? -4.083 -7.677 16.570 1.00 90.75 202 GLY A O 1
ATOM 1544 N N . PHE A 1 203 ? -2.136 -8.785 16.617 1.00 93.12 203 PHE A N 1
ATOM 1545 C CA . PHE A 1 203 ? -2.634 -9.902 15.805 1.00 93.12 203 PHE A CA 1
ATOM 1546 C C . PHE A 1 203 ? -3.720 -10.712 16.514 1.00 93.12 203 PHE A C 1
ATOM 1548 O O . PHE A 1 203 ? -4.732 -11.052 15.896 1.00 93.12 203 PHE A O 1
ATOM 1555 N N . LYS A 1 204 ? -3.535 -11.017 17.804 1.00 94.25 204 LYS A N 1
ATOM 1556 C CA . LYS A 1 204 ? -4.534 -11.748 18.602 1.00 94.25 204 LYS A CA 1
ATOM 1557 C C . LYS A 1 204 ? -5.831 -10.953 18.723 1.00 94.25 204 LYS A C 1
ATOM 1559 O O . LYS A 1 204 ? -6.917 -11.505 18.562 1.00 94.25 204 LYS A O 1
ATOM 1564 N N . ARG A 1 205 ? -5.715 -9.648 18.950 1.00 94.00 205 ARG A N 1
ATOM 1565 C CA . ARG A 1 205 ? -6.846 -8.729 19.043 1.00 94.00 205 ARG A CA 1
ATOM 1566 C C . ARG A 1 205 ? -7.595 -8.616 17.717 1.00 94.00 205 ARG A C 1
ATOM 1568 O O . ARG A 1 205 ? -8.808 -8.804 17.698 1.00 94.00 205 ARG A O 1
ATOM 1575 N N . SER A 1 206 ? -6.889 -8.422 16.600 1.00 94.69 206 SER A N 1
ATOM 1576 C CA . SER A 1 206 ? -7.494 -8.438 15.258 1.00 94.69 206 SER A CA 1
ATOM 1577 C C . SER A 1 206 ? -8.235 -9.749 14.990 1.00 94.69 206 SER A C 1
ATOM 1579 O O . SER A 1 206 ? -9.361 -9.745 14.490 1.00 94.69 206 SER A O 1
ATOM 1581 N N . TRP A 1 207 ? -7.644 -10.879 15.387 1.00 95.38 207 TRP A N 1
ATOM 1582 C CA . TRP A 1 207 ? -8.275 -12.186 15.237 1.00 95.38 207 TRP A CA 1
ATOM 1583 C C . TRP A 1 207 ? -9.606 -12.281 15.986 1.00 95.38 207 TRP A C 1
ATOM 1585 O O . TRP A 1 207 ? -10.587 -12.755 15.408 1.00 95.38 207 TRP A O 1
ATOM 1595 N N . PHE A 1 208 ? -9.633 -11.819 17.240 1.00 95.62 208 PHE A N 1
ATOM 1596 C CA . PHE A 1 208 ? -10.825 -11.783 18.088 1.00 95.62 208 PHE A CA 1
ATOM 1597 C C . PHE A 1 208 ? -11.915 -10.862 17.524 1.00 95.62 208 PHE A C 1
ATOM 1599 O O . PHE A 1 208 ? -13.093 -11.227 17.532 1.00 95.62 208 PHE A O 1
ATOM 1606 N N . LEU A 1 209 ? -11.544 -9.693 16.991 1.00 93.94 209 LEU A N 1
ATOM 1607 C CA . LEU A 1 209 ? -12.491 -8.748 16.388 1.00 93.94 209 LEU A CA 1
ATOM 1608 C C . LEU A 1 209 ? -13.189 -9.351 15.161 1.00 93.94 209 LEU A C 1
ATOM 1610 O O . LEU A 1 209 ? -14.410 -9.269 15.031 1.00 93.94 209 LEU A O 1
ATOM 1614 N N . VAL A 1 210 ? -12.427 -10.017 14.291 1.00 95.50 210 VAL A N 1
ATOM 1615 C CA . VAL A 1 210 ? -12.938 -10.633 13.052 1.00 95.50 210 VAL A CA 1
ATOM 1616 C C . VAL A 1 210 ? -13.685 -11.946 13.318 1.00 95.50 210 VAL A C 1
ATOM 1618 O O . VAL A 1 210 ? -14.481 -12.402 12.491 1.00 95.50 210 VAL A O 1
ATOM 1621 N N . GLU A 1 211 ? -13.464 -12.567 14.476 1.00 91.88 211 GLU A N 1
ATOM 1622 C CA . GLU A 1 211 ? -14.124 -13.809 14.863 1.00 91.88 211 GLU A CA 1
ATOM 1623 C C . GLU A 1 211 ? -15.652 -13.666 14.859 1.00 91.88 211 GLU A C 1
ATOM 1625 O O . GLU A 1 211 ? -16.204 -12.712 15.414 1.00 91.88 211 GLU A O 1
ATOM 1630 N N . ASN A 1 212 ? -16.321 -14.634 14.224 1.00 91.56 212 ASN A N 1
ATOM 1631 C CA . ASN A 1 212 ? -17.763 -14.688 13.939 1.00 91.56 212 ASN A CA 1
ATOM 1632 C C . ASN A 1 212 ? -18.283 -13.690 12.888 1.00 91.56 212 ASN A C 1
ATOM 1634 O O . ASN A 1 212 ? -19.425 -13.814 12.461 1.00 91.56 212 ASN A O 1
ATOM 1638 N N . ASN A 1 213 ? -17.448 -12.767 12.395 1.00 92.44 213 ASN A N 1
ATOM 1639 C CA . ASN A 1 213 ? -17.818 -11.784 11.367 1.00 92.44 213 ASN A CA 1
ATOM 1640 C C . ASN A 1 213 ? -17.019 -11.932 10.056 1.00 92.44 213 ASN A C 1
ATOM 1642 O O . ASN A 1 213 ? -17.125 -11.079 9.180 1.00 92.44 213 ASN A O 1
ATOM 1646 N N . TRP A 1 214 ? -16.239 -13.007 9.888 1.00 95.00 214 TRP A N 1
ATOM 1647 C CA . TRP A 1 214 ? -15.275 -13.163 8.786 1.00 95.00 214 TRP A CA 1
ATOM 1648 C C . TRP A 1 214 ? -15.871 -12.950 7.384 1.00 95.00 214 TRP A C 1
ATOM 1650 O O . TRP A 1 214 ? -15.359 -12.136 6.622 1.00 95.00 214 TRP A O 1
ATOM 1660 N N . TRP A 1 215 ? -16.986 -13.615 7.059 1.00 95.25 215 TRP A N 1
ATOM 1661 C CA . TRP A 1 215 ? -17.642 -13.487 5.746 1.00 95.25 215 TRP A CA 1
ATOM 1662 C C . TRP A 1 215 ? -18.161 -12.078 5.476 1.00 95.25 215 TRP A C 1
ATOM 1664 O O . TRP A 1 215 ? -18.063 -11.572 4.360 1.00 95.25 215 TRP A O 1
ATOM 1674 N N . ARG A 1 216 ? -18.689 -11.434 6.519 1.00 94.44 216 ARG A N 1
ATOM 1675 C CA . ARG A 1 216 ? -19.162 -10.055 6.450 1.00 94.44 216 ARG A CA 1
ATOM 1676 C C . ARG A 1 216 ? -17.991 -9.106 6.208 1.00 94.44 216 ARG A C 1
ATOM 1678 O O . ARG A 1 216 ? -18.071 -8.288 5.301 1.00 94.44 216 ARG A O 1
ATOM 1685 N N . VAL A 1 217 ? -16.906 -9.238 6.971 1.00 95.88 217 VAL A N 1
ATOM 1686 C CA . VAL A 1 217 ? -15.687 -8.436 6.784 1.00 95.88 217 VAL A CA 1
ATOM 1687 C C . VAL A 1 217 ? -15.156 -8.612 5.364 1.00 95.88 217 VAL A C 1
ATOM 1689 O O . VAL A 1 217 ? -14.943 -7.620 4.680 1.00 95.88 217 VAL A O 1
ATOM 1692 N N . LEU A 1 218 ? -15.017 -9.853 4.890 1.00 95.81 218 LEU A N 1
ATOM 1693 C CA . LEU A 1 218 ? -14.545 -10.144 3.537 1.00 95.81 218 LEU A CA 1
ATOM 1694 C C . LEU A 1 218 ? -15.418 -9.464 2.472 1.00 95.81 218 LEU A C 1
ATOM 1696 O O . LEU A 1 218 ? -14.891 -8.762 1.613 1.00 95.81 218 LEU A O 1
ATOM 1700 N N . GLY A 1 219 ? -16.742 -9.621 2.545 1.00 95.88 219 GLY A N 1
ATOM 1701 C CA . GLY A 1 219 ? -17.657 -9.030 1.565 1.00 95.88 219 GLY A CA 1
ATOM 1702 C C . GLY A 1 219 ? -17.609 -7.500 1.546 1.00 95.88 219 GLY A C 1
ATOM 1703 O O . GLY A 1 219 ? -17.545 -6.897 0.476 1.00 95.88 219 GLY A O 1
ATOM 1704 N N . ILE A 1 220 ? -17.589 -6.868 2.723 1.00 95.75 220 ILE A N 1
ATOM 1705 C CA . ILE A 1 220 ? -17.571 -5.405 2.847 1.00 95.75 220 ILE A CA 1
ATOM 1706 C C . ILE A 1 220 ? -16.218 -4.832 2.406 1.00 95.75 220 ILE A C 1
ATOM 1708 O O . ILE A 1 220 ? -16.192 -3.853 1.664 1.00 95.75 220 ILE A O 1
ATOM 1712 N N . VAL A 1 221 ? -15.103 -5.461 2.794 1.00 95.62 221 VAL A N 1
ATOM 1713 C CA . VAL A 1 221 ? -13.751 -5.050 2.385 1.00 95.62 221 VAL A CA 1
ATOM 1714 C C . VAL A 1 221 ? -13.596 -5.144 0.876 1.00 95.62 221 VAL A C 1
ATOM 1716 O O . VAL A 1 221 ? -13.089 -4.203 0.276 1.00 95.62 221 VAL A O 1
ATOM 1719 N N . ILE A 1 222 ? -14.050 -6.232 0.245 1.00 96.19 222 ILE A N 1
ATOM 1720 C CA . ILE A 1 222 ? -14.004 -6.376 -1.217 1.00 96.19 222 ILE A CA 1
ATOM 1721 C C . ILE A 1 222 ? -14.829 -5.273 -1.879 1.00 96.19 222 ILE A C 1
ATOM 1723 O O . ILE A 1 222 ? -14.335 -4.604 -2.782 1.00 96.19 222 ILE A O 1
ATOM 1727 N N . LEU A 1 223 ? -16.058 -5.044 -1.412 1.00 96.62 223 LEU A N 1
ATOM 1728 C CA . LEU A 1 223 ? -16.940 -4.034 -1.989 1.00 96.62 223 LEU A CA 1
ATOM 1729 C C . LEU A 1 223 ? -16.347 -2.620 -1.872 1.00 96.62 223 LEU A C 1
ATOM 1731 O O . LEU A 1 223 ? -16.272 -1.903 -2.868 1.00 96.62 223 LEU A O 1
ATOM 1735 N N . LEU A 1 224 ? -15.879 -2.233 -0.682 1.00 95.69 224 LEU A N 1
ATOM 1736 C CA . LEU A 1 224 ? -15.243 -0.933 -0.446 1.00 95.69 224 LEU A CA 1
ATOM 1737 C C . LEU A 1 224 ? -13.941 -0.791 -1.233 1.00 95.69 224 LEU A C 1
ATOM 1739 O O . LEU A 1 224 ? -13.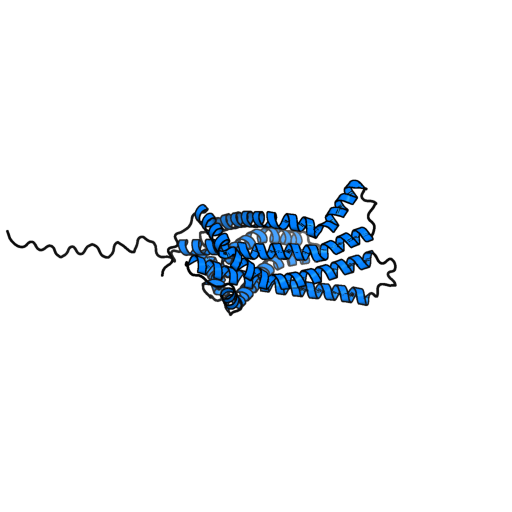684 0.274 -1.786 1.00 95.69 224 LEU A O 1
ATOM 1743 N N . SER A 1 225 ? -13.159 -1.866 -1.338 1.00 95.12 225 SER A N 1
ATOM 1744 C CA . SER A 1 225 ? -11.924 -1.890 -2.122 1.00 95.12 225 SER A CA 1
ATOM 1745 C C . SER A 1 225 ? -12.209 -1.677 -3.606 1.00 95.12 225 SER A C 1
ATOM 1747 O O . SER A 1 225 ? -11.539 -0.867 -4.234 1.00 95.12 225 SER A O 1
ATOM 1749 N N . ILE A 1 226 ? -13.230 -2.333 -4.169 1.00 97.06 226 ILE A N 1
ATOM 1750 C CA . ILE A 1 226 ? -13.637 -2.136 -5.569 1.00 97.06 226 ILE A CA 1
ATOM 1751 C C . ILE A 1 226 ? -14.079 -0.689 -5.798 1.00 97.06 226 ILE A C 1
ATOM 1753 O O . ILE A 1 226 ? -13.623 -0.058 -6.747 1.00 97.06 226 ILE A O 1
ATOM 1757 N N . VAL A 1 227 ? -14.927 -0.140 -4.922 1.00 96.19 227 VAL A N 1
ATOM 1758 C CA . VAL A 1 227 ? -15.415 1.244 -5.045 1.00 96.19 227 VAL A CA 1
ATOM 1759 C C . VAL A 1 227 ? -14.268 2.251 -4.924 1.00 96.19 227 VAL A C 1
ATOM 1761 O O . VAL A 1 227 ? -14.171 3.169 -5.738 1.00 96.19 227 VAL A O 1
ATOM 1764 N N . ALA A 1 228 ? -13.369 2.064 -3.955 1.00 95.12 228 ALA A N 1
ATOM 1765 C CA . ALA A 1 228 ? -12.202 2.917 -3.758 1.00 95.12 228 ALA A CA 1
ATOM 1766 C C . ALA A 1 228 ? -11.248 2.857 -4.957 1.00 95.12 228 ALA A C 1
ATOM 1768 O O . ALA A 1 228 ? -10.871 3.898 -5.488 1.00 95.12 228 ALA A O 1
ATOM 1769 N N . GLN A 1 229 ? -10.898 1.656 -5.425 1.00 95.38 229 GLN A N 1
ATOM 1770 C CA . GLN A 1 229 ? -10.004 1.484 -6.571 1.00 95.38 229 GLN A CA 1
ATOM 1771 C C . GLN A 1 229 ? -10.622 2.021 -7.860 1.00 95.38 229 GLN A C 1
ATOM 1773 O O . GLN A 1 229 ? -9.930 2.649 -8.656 1.00 95.38 229 GLN A O 1
ATOM 1778 N N . PHE A 1 230 ? -11.933 1.858 -8.046 1.00 96.94 230 PHE A N 1
ATOM 1779 C CA . PHE A 1 230 ? -12.640 2.472 -9.163 1.00 96.94 230 PHE A CA 1
ATOM 1780 C C . PHE A 1 230 ? -12.546 4.003 -9.107 1.00 96.94 230 PHE A C 1
ATOM 1782 O O . PHE A 1 230 ? -12.154 4.623 -10.095 1.00 96.94 230 PHE A O 1
ATOM 1789 N N . ALA A 1 231 ? -12.802 4.620 -7.950 1.00 95.12 231 ALA A N 1
ATOM 1790 C CA . ALA A 1 231 ? -12.680 6.068 -7.781 1.00 95.12 231 ALA A CA 1
ATOM 1791 C C . ALA A 1 231 ? -11.247 6.576 -8.032 1.00 95.12 231 ALA A C 1
ATOM 1793 O O . ALA A 1 231 ? -11.058 7.564 -8.743 1.00 95.12 231 ALA A O 1
ATOM 1794 N N . ILE A 1 232 ? -10.232 5.875 -7.514 1.00 95.75 232 ILE A N 1
ATOM 1795 C CA . ILE A 1 232 ? -8.816 6.191 -7.759 1.00 95.75 232 ILE A CA 1
ATOM 1796 C C . ILE A 1 232 ? -8.496 6.065 -9.254 1.00 95.75 232 ILE A C 1
ATOM 1798 O O . ILE A 1 232 ? -7.856 6.949 -9.823 1.00 95.75 232 ILE A O 1
ATOM 1802 N N . SER A 1 233 ? -8.990 5.017 -9.919 1.00 96.31 233 SER A N 1
ATOM 1803 C CA . SER A 1 233 ? -8.736 4.781 -11.344 1.00 96.31 233 SER A CA 1
ATOM 1804 C C . SER A 1 233 ? -9.253 5.912 -12.236 1.00 96.31 233 SER A C 1
ATOM 1806 O O . SER A 1 233 ? -8.593 6.244 -13.217 1.00 96.31 233 SER A O 1
ATOM 1808 N N . ILE A 1 234 ? -10.366 6.565 -11.879 1.00 96.75 234 ILE A N 1
ATOM 1809 C CA . ILE A 1 234 ? -10.902 7.715 -12.626 1.00 96.75 234 ILE A CA 1
ATOM 1810 C C . ILE A 1 234 ? -9.892 8.872 -12.646 1.00 96.75 234 ILE A C 1
ATOM 1812 O O . ILE A 1 234 ? -9.751 9.550 -13.661 1.00 96.75 234 ILE A O 1
ATOM 1816 N N . ILE A 1 235 ? -9.160 9.074 -11.548 1.00 94.62 235 ILE A N 1
ATOM 1817 C CA . ILE A 1 235 ? -8.154 10.137 -11.410 1.00 94.62 235 ILE A CA 1
ATOM 1818 C C . ILE A 1 235 ? -6.827 9.721 -12.058 1.00 94.62 235 ILE A C 1
ATOM 1820 O O . ILE A 1 235 ? -6.187 10.514 -12.749 1.00 94.62 235 ILE A O 1
ATOM 1824 N N . VAL A 1 236 ? -6.406 8.473 -11.846 1.00 95.56 236 VAL A N 1
ATOM 1825 C CA . VAL A 1 236 ? -5.098 7.968 -12.288 1.00 95.56 236 VAL A CA 1
ATOM 1826 C C . VAL A 1 236 ? -5.075 7.653 -13.788 1.00 95.56 236 VAL A C 1
ATOM 1828 O O . VAL A 1 236 ? -4.033 7.787 -14.421 1.00 95.56 236 VAL A O 1
ATOM 1831 N N . THR A 1 237 ? -6.202 7.285 -14.401 1.00 94.81 237 THR A N 1
ATOM 1832 C CA . THR A 1 237 ? -6.238 6.885 -15.819 1.00 94.81 237 THR A CA 1
ATOM 1833 C C . THR A 1 237 ? -5.833 8.016 -16.780 1.00 94.81 237 THR A C 1
ATOM 1835 O O . THR A 1 237 ? -4.941 7.790 -17.598 1.00 94.81 237 THR A O 1
ATOM 1838 N N . PRO A 1 238 ? -6.383 9.247 -16.704 1.00 93.81 238 PRO A N 1
ATOM 1839 C CA . PRO A 1 238 ? -5.927 10.355 -17.555 1.00 93.81 238 PRO A CA 1
ATOM 1840 C C . PRO A 1 238 ? -4.438 10.662 -17.368 1.00 93.81 238 PRO A C 1
ATOM 1842 O O . PRO A 1 238 ? -3.718 10.940 -18.326 1.00 93.81 238 PRO A O 1
ATOM 1845 N N . LEU A 1 239 ? -3.967 10.565 -16.127 1.00 93.19 239 LEU A N 1
ATOM 1846 C CA . LEU A 1 239 ? -2.571 10.767 -15.775 1.00 93.19 239 LEU A CA 1
ATOM 1847 C C . LEU A 1 239 ? -1.666 9.708 -16.405 1.00 93.19 239 LEU A C 1
ATOM 1849 O O . LEU A 1 239 ? -0.612 10.044 -16.935 1.00 93.19 239 LEU A O 1
ATOM 1853 N N . PHE A 1 240 ? -2.105 8.450 -16.409 1.00 91.75 240 PHE A N 1
ATOM 1854 C CA . PHE A 1 240 ? -1.436 7.349 -17.089 1.00 91.75 240 PHE A CA 1
ATOM 1855 C C . PHE A 1 240 ? -1.312 7.597 -18.595 1.00 91.75 240 PHE A C 1
ATOM 1857 O O . PHE A 1 240 ? -0.236 7.391 -19.150 1.00 91.75 240 PHE A O 1
ATOM 1864 N N . PHE A 1 241 ? -2.358 8.112 -19.253 1.00 91.06 241 PHE A N 1
ATOM 1865 C CA . PHE A 1 241 ? -2.293 8.471 -20.677 1.00 91.06 241 PHE A CA 1
ATOM 1866 C C . PHE A 1 241 ? -1.218 9.523 -20.969 1.00 91.06 241 PHE A C 1
ATOM 1868 O O . PHE A 1 241 ? -0.472 9.388 -21.940 1.00 91.06 241 PHE A O 1
ATOM 1875 N N . VAL A 1 242 ? -1.112 10.550 -20.123 1.00 90.31 242 VAL A N 1
ATOM 1876 C CA . VAL A 1 242 ? -0.085 11.594 -20.258 1.00 90.31 242 VAL A CA 1
ATOM 1877 C C . VAL A 1 242 ? 1.307 11.028 -19.969 1.00 90.31 242 VAL A C 1
ATOM 1879 O O . VAL A 1 242 ? 2.236 11.228 -20.749 1.00 90.31 242 VAL A O 1
ATOM 1882 N N . ALA A 1 243 ? 1.442 10.285 -18.873 1.00 89.00 243 ALA A N 1
ATOM 1883 C CA . ALA A 1 243 ? 2.688 9.672 -18.428 1.00 89.00 243 ALA A CA 1
ATOM 1884 C C . ALA A 1 243 ? 3.257 8.673 -19.448 1.00 89.00 243 ALA A C 1
ATOM 1886 O O . ALA A 1 243 ? 4.461 8.636 -19.685 1.00 89.00 243 ALA A O 1
ATOM 1887 N N . MET A 1 244 ? 2.390 7.884 -20.083 1.00 87.69 244 MET A N 1
ATOM 1888 C CA . MET A 1 244 ? 2.769 6.853 -21.050 1.00 87.69 244 MET A CA 1
ATOM 1889 C C . MET A 1 244 ? 2.625 7.295 -22.507 1.00 87.69 244 MET A C 1
ATOM 1891 O O . MET A 1 244 ? 2.663 6.455 -23.409 1.00 87.69 244 MET A O 1
ATOM 1895 N N . TRP A 1 245 ? 2.496 8.598 -22.774 1.00 87.25 245 TRP A N 1
ATOM 1896 C CA . TRP A 1 245 ? 2.286 9.108 -24.132 1.00 87.25 245 TRP A CA 1
ATOM 1897 C C . TRP A 1 245 ? 3.345 8.620 -25.131 1.00 87.25 245 TRP A C 1
ATOM 1899 O O . TRP A 1 245 ? 3.031 8.327 -26.285 1.00 87.25 245 TRP A O 1
ATOM 1909 N N . GLY A 1 246 ? 4.597 8.463 -24.690 1.00 85.25 246 GLY A N 1
ATOM 1910 C CA . GLY A 1 246 ? 5.674 7.930 -25.526 1.00 85.25 246 GLY A CA 1
ATOM 1911 C C . GLY A 1 246 ? 5.410 6.507 -26.026 1.00 85.25 246 GLY A C 1
ATOM 1912 O O . GLY A 1 246 ? 5.705 6.212 -27.173 1.00 85.25 246 GLY A O 1
ATOM 1913 N N . ILE A 1 247 ? 4.790 5.641 -25.225 1.00 87.12 247 ILE A N 1
ATOM 1914 C CA . ILE A 1 247 ? 4.395 4.289 -25.654 1.00 87.12 247 ILE A CA 1
ATOM 1915 C C . ILE A 1 247 ? 3.132 4.339 -26.505 1.00 87.12 247 ILE A C 1
ATOM 1917 O O . ILE A 1 247 ? 3.061 3.703 -27.554 1.00 87.12 247 ILE A O 1
ATOM 1921 N N . ILE A 1 248 ? 2.146 5.118 -26.066 1.00 88.50 248 ILE A N 1
ATOM 1922 C CA . ILE A 1 248 ? 0.836 5.203 -26.714 1.00 88.50 248 ILE A CA 1
ATOM 1923 C C . ILE A 1 248 ? 0.975 5.750 -28.137 1.00 88.50 248 ILE A C 1
ATOM 1925 O O . ILE A 1 248 ? 0.443 5.164 -29.078 1.00 88.50 248 ILE A O 1
ATOM 1929 N N . SER A 1 249 ? 1.747 6.822 -28.320 1.00 86.94 249 SER A N 1
ATOM 1930 C CA . SER A 1 249 ? 2.023 7.400 -29.640 1.00 86.94 249 SER A CA 1
ATOM 1931 C C . SER A 1 249 ? 2.710 6.410 -30.587 1.00 86.94 249 SER A C 1
ATOM 1933 O O . SER A 1 249 ? 2.343 6.343 -31.759 1.00 86.94 249 SER A O 1
ATOM 1935 N N . GLN A 1 250 ? 3.646 5.594 -30.092 1.00 85.94 250 GLN A N 1
ATOM 1936 C CA . GLN A 1 250 ? 4.299 4.568 -30.912 1.00 85.94 250 GLN A CA 1
ATOM 1937 C C . GLN A 1 250 ? 3.363 3.411 -31.248 1.00 85.94 250 GLN A C 1
ATOM 1939 O O . GLN A 1 250 ? 3.376 2.931 -32.377 1.00 85.94 250 GLN A O 1
ATOM 1944 N N . TYR A 1 251 ? 2.499 3.007 -30.318 1.00 85.12 251 TYR A N 1
ATOM 1945 C CA . TYR A 1 251 ? 1.466 2.014 -30.596 1.00 85.12 251 TYR A CA 1
ATOM 1946 C C . TYR A 1 251 ? 0.521 2.479 -31.716 1.00 85.12 251 TYR A C 1
ATOM 1948 O O . TYR A 1 251 ? 0.253 1.724 -32.650 1.00 85.12 251 TYR A O 1
ATOM 1956 N N . PHE A 1 252 ? 0.084 3.745 -31.694 1.00 86.81 252 PHE A N 1
ATOM 1957 C CA . PHE A 1 252 ? -0.689 4.328 -32.797 1.00 86.81 252 PHE A CA 1
ATOM 1958 C C . PHE A 1 252 ? 0.099 4.366 -34.110 1.00 86.81 252 PHE A C 1
ATOM 1960 O O . PHE A 1 252 ? -0.445 4.024 -35.159 1.00 86.81 252 PHE A O 1
ATOM 1967 N N . HIS A 1 253 ? 1.383 4.730 -34.059 1.00 84.31 253 HIS A N 1
ATOM 1968 C CA . HIS A 1 253 ? 2.248 4.736 -35.238 1.00 84.31 253 HIS A CA 1
ATOM 1969 C C . HIS A 1 253 ? 2.366 3.339 -35.867 1.00 84.31 253 HIS A C 1
ATOM 1971 O O . HIS A 1 253 ? 2.243 3.206 -37.081 1.00 84.31 253 HIS A O 1
ATOM 1977 N N . MET A 1 254 ? 2.544 2.291 -35.057 1.00 84.38 254 MET A N 1
ATOM 1978 C CA . MET A 1 254 ? 2.567 0.897 -35.521 1.00 84.38 254 MET A CA 1
ATOM 1979 C C . MET A 1 254 ? 1.247 0.484 -36.167 1.00 84.38 254 MET A C 1
ATOM 1981 O O . MET A 1 254 ? 1.245 -0.184 -37.198 1.00 84.38 254 MET A O 1
ATOM 1985 N N . MET A 1 255 ? 0.124 0.886 -35.570 1.00 86.25 255 MET A N 1
ATOM 1986 C CA . MET A 1 255 ? -1.204 0.540 -36.072 1.00 86.25 255 MET A CA 1
ATOM 1987 C C . MET A 1 255 ? -1.496 1.197 -37.430 1.00 86.25 255 MET A C 1
ATOM 1989 O O . MET A 1 255 ? -2.170 0.600 -38.264 1.00 86.25 255 MET A O 1
ATOM 1993 N N . MET A 1 256 ? -0.978 2.410 -37.655 1.00 86.88 256 MET A N 1
ATOM 1994 C CA . MET A 1 256 ? -1.186 3.175 -38.887 1.00 86.88 256 MET A CA 1
ATOM 1995 C C . MET A 1 256 ? -0.190 2.818 -40.000 1.00 86.88 256 MET A C 1
ATOM 1997 O O . MET A 1 256 ? -0.573 2.787 -41.167 1.00 86.88 256 MET A O 1
ATOM 2001 N N . ASN A 1 257 ? 1.071 2.546 -39.646 1.00 83.75 257 ASN A N 1
ATOM 2002 C CA . ASN A 1 257 ? 2.180 2.424 -40.601 1.00 83.75 257 ASN A CA 1
ATOM 2003 C C . ASN A 1 257 ? 2.744 0.995 -40.736 1.00 83.75 257 ASN A C 1
ATOM 2005 O O . ASN A 1 257 ? 3.629 0.770 -41.558 1.00 83.75 257 ASN A O 1
ATOM 2009 N N . GLY A 1 258 ? 2.244 0.028 -39.959 1.00 78.12 258 GLY A N 1
ATOM 2010 C CA . GLY A 1 258 ? 2.730 -1.355 -39.945 1.00 78.12 258 GLY A CA 1
ATOM 2011 C C . GLY A 1 258 ? 3.917 -1.583 -38.996 1.00 78.12 258 GLY A C 1
ATOM 2012 O O . GLY A 1 258 ? 4.665 -0.662 -38.657 1.00 78.12 258 GLY A O 1
ATOM 2013 N N . ALA A 1 259 ? 4.082 -2.836 -38.550 1.00 68.50 259 ALA A N 1
ATOM 2014 C CA . ALA A 1 259 ? 5.046 -3.235 -37.515 1.00 68.50 259 ALA A CA 1
ATOM 2015 C C . ALA A 1 259 ? 6.525 -3.126 -37.943 1.00 68.50 259 ALA A C 1
ATOM 2017 O O . ALA A 1 259 ? 7.396 -2.999 -37.085 1.00 68.50 259 ALA A O 1
ATOM 2018 N N . ASP A 1 260 ? 6.805 -3.101 -39.247 1.00 68.00 260 ASP A N 1
ATOM 2019 C CA . ASP A 1 260 ? 8.168 -3.124 -39.805 1.00 68.00 260 ASP A CA 1
ATOM 2020 C C . ASP A 1 260 ? 8.897 -1.766 -39.723 1.00 68.00 260 ASP A C 1
ATOM 2022 O O . ASP A 1 260 ? 10.002 -1.609 -40.238 1.00 68.00 260 ASP A O 1
ATOM 2026 N N . THR A 1 261 ? 8.290 -0.760 -39.085 1.00 63.91 261 THR A N 1
ATOM 2027 C CA . THR A 1 261 ? 8.768 0.634 -39.092 1.00 63.91 261 THR A CA 1
ATOM 2028 C C . THR A 1 261 ? 9.452 1.081 -37.797 1.00 63.91 261 THR A C 1
ATOM 2030 O O . THR A 1 261 ? 9.776 2.261 -37.666 1.00 63.91 261 THR A O 1
ATOM 2033 N N . MET A 1 262 ? 9.692 0.184 -36.829 1.00 71.69 262 MET A N 1
ATOM 2034 C CA . MET A 1 262 ? 10.316 0.571 -35.557 1.00 71.69 262 MET A CA 1
ATOM 2035 C C . MET A 1 262 ? 11.806 0.877 -35.691 1.00 71.69 262 MET A C 1
ATOM 2037 O O . MET A 1 262 ? 12.653 -0.010 -35.778 1.00 71.69 262 MET A O 1
ATOM 2041 N N . THR A 1 263 ? 12.134 2.161 -35.611 1.00 82.50 263 THR A N 1
ATOM 2042 C CA . THR A 1 263 ? 13.514 2.626 -35.473 1.00 82.50 263 THR A CA 1
ATOM 2043 C C . THR A 1 263 ? 14.002 2.480 -34.022 1.00 82.50 263 THR A C 1
ATOM 2045 O O . THR A 1 263 ? 13.218 2.660 -33.082 1.00 82.50 263 THR A O 1
ATOM 2048 N N . PRO A 1 264 ? 15.309 2.245 -33.790 1.00 81.31 264 PRO A N 1
ATOM 2049 C CA . PRO A 1 264 ? 15.884 2.229 -32.441 1.00 81.31 264 PRO A CA 1
ATOM 2050 C C . PRO A 1 264 ? 15.609 3.513 -31.641 1.00 81.31 264 PRO A C 1
ATOM 2052 O O . PRO A 1 264 ? 15.395 3.463 -30.431 1.00 81.31 264 PRO A O 1
ATOM 2055 N N . GLY A 1 265 ? 15.525 4.664 -32.320 1.00 81.94 265 GLY A N 1
ATOM 2056 C CA . GLY A 1 265 ? 15.156 5.943 -31.706 1.00 81.94 265 GLY A CA 1
ATOM 2057 C C . GLY A 1 265 ? 13.715 5.985 -31.184 1.00 81.94 265 GLY A C 1
ATOM 2058 O O . GLY A 1 265 ? 13.467 6.552 -30.120 1.00 81.94 265 GLY A O 1
ATOM 2059 N N . GLN A 1 266 ? 12.766 5.348 -31.879 1.00 83.75 266 GLN A N 1
ATOM 2060 C CA . GLN A 1 266 ? 11.380 5.232 -31.409 1.00 83.75 266 GLN A CA 1
ATOM 2061 C C . GLN A 1 266 ? 11.286 4.348 -30.165 1.00 83.75 266 GLN A C 1
ATOM 2063 O O . GLN A 1 266 ? 10.641 4.738 -29.193 1.00 83.75 266 GLN A O 1
ATOM 2068 N N . VAL A 1 267 ? 11.991 3.212 -30.148 1.00 84.31 267 VAL A N 1
ATOM 2069 C CA . VAL A 1 267 ? 12.062 2.331 -28.970 1.00 84.31 267 VAL A CA 1
ATOM 2070 C C . VAL A 1 267 ? 12.705 3.062 -27.786 1.00 84.31 267 VAL A C 1
ATOM 2072 O O . VAL A 1 267 ? 12.178 3.038 -26.676 1.00 84.31 267 VAL A O 1
ATOM 2075 N N . ALA A 1 268 ? 13.789 3.802 -28.019 1.00 86.19 268 ALA A N 1
ATOM 2076 C CA . ALA A 1 268 ? 14.433 4.622 -26.997 1.00 86.19 268 ALA A CA 1
ATOM 2077 C C . ALA A 1 268 ? 13.504 5.710 -26.426 1.00 86.19 268 ALA A C 1
ATOM 2079 O O . ALA A 1 268 ? 13.494 5.942 -25.215 1.00 86.19 268 ALA A O 1
ATOM 2080 N N . GLY A 1 269 ? 12.680 6.345 -27.266 1.00 84.25 269 GLY A N 1
ATOM 2081 C CA . GLY A 1 269 ? 11.647 7.288 -26.827 1.00 84.25 269 GLY A CA 1
ATOM 2082 C C . GLY A 1 269 ? 10.591 6.644 -25.921 1.00 84.25 269 GLY A C 1
ATOM 2083 O O . GLY A 1 269 ? 10.207 7.233 -24.908 1.00 84.25 269 GLY A O 1
ATOM 2084 N N . MET A 1 270 ? 10.173 5.410 -26.226 1.00 87.25 270 MET A N 1
ATOM 2085 C CA . MET A 1 270 ? 9.248 4.645 -25.378 1.00 87.25 270 MET A CA 1
ATOM 2086 C C . MET A 1 270 ? 9.857 4.368 -24.006 1.00 87.25 270 MET A C 1
ATOM 2088 O O . MET A 1 270 ? 9.222 4.642 -22.988 1.00 87.25 270 MET A O 1
ATOM 2092 N N . LEU A 1 271 ? 11.104 3.896 -23.970 1.00 88.44 271 LEU A N 1
ATOM 2093 C CA . LEU A 1 271 ? 11.808 3.628 -22.718 1.00 88.44 271 LEU A CA 1
ATOM 2094 C C . LEU A 1 271 ? 11.950 4.899 -21.875 1.00 88.44 271 LEU A C 1
ATOM 2096 O O . LEU A 1 271 ? 11.605 4.895 -20.697 1.00 88.44 271 LEU A O 1
ATOM 2100 N N . LYS A 1 272 ? 12.348 6.028 -22.472 1.00 85.56 272 LYS A N 1
ATOM 2101 C CA . LYS A 1 272 ? 12.450 7.304 -21.742 1.00 85.56 272 LYS A CA 1
ATOM 2102 C C . LYS A 1 272 ? 11.108 7.749 -21.144 1.00 85.56 272 LYS A C 1
ATOM 2104 O O . LYS A 1 272 ? 11.096 8.311 -20.051 1.00 85.56 272 LYS A O 1
ATOM 2109 N N . SER A 1 273 ? 9.979 7.454 -21.797 1.00 85.25 273 SER A N 1
ATOM 2110 C CA . SER A 1 273 ? 8.648 7.736 -21.229 1.00 85.25 273 SER A CA 1
ATOM 2111 C C . SER A 1 273 ? 8.273 6.837 -20.043 1.00 85.25 273 SER A C 1
ATOM 2113 O O . SER A 1 273 ? 7.593 7.300 -19.129 1.00 85.25 273 SER A O 1
ATOM 2115 N N . LEU A 1 274 ? 8.775 5.595 -19.995 1.00 86.62 274 LEU A N 1
ATOM 2116 C CA . LEU A 1 274 ? 8.587 4.707 -18.841 1.00 86.62 274 LEU A CA 1
ATOM 2117 C C . LEU A 1 274 ? 9.249 5.260 -17.579 1.00 86.62 274 LEU A C 1
ATOM 2119 O O . LEU A 1 274 ? 8.696 5.103 -16.499 1.00 86.62 274 LEU A O 1
ATOM 2123 N N . GLY A 1 275 ? 10.391 5.937 -17.718 1.00 84.94 275 GLY A N 1
ATOM 2124 C CA . GLY A 1 275 ? 11.159 6.520 -16.619 1.00 84.94 275 GLY A CA 1
ATOM 2125 C C . GLY A 1 275 ? 10.334 7.398 -15.674 1.00 84.94 275 GLY A C 1
ATOM 2126 O O . GLY A 1 275 ? 9.956 7.002 -14.570 1.00 84.94 275 GLY A O 1
ATOM 2127 N N . TRP A 1 276 ? 10.067 8.622 -16.125 1.00 82.06 276 TRP A N 1
ATOM 2128 C CA . TRP A 1 276 ? 9.339 9.622 -15.342 1.00 82.06 276 TRP A CA 1
ATOM 2129 C C . TRP A 1 276 ? 7.847 9.289 -15.207 1.00 82.06 276 TRP A C 1
ATOM 2131 O O . TRP A 1 276 ? 7.253 9.544 -14.158 1.00 82.06 276 TRP A O 1
ATOM 2141 N N . GLY A 1 277 ? 7.246 8.701 -16.249 1.00 86.31 277 GLY A N 1
ATOM 2142 C CA . GLY A 1 277 ? 5.817 8.420 -16.291 1.00 86.31 277 GLY A CA 1
ATOM 2143 C C . GLY A 1 277 ? 5.393 7.390 -15.246 1.00 86.31 277 GLY A C 1
ATOM 2144 O O . GLY A 1 277 ? 4.404 7.589 -14.541 1.00 86.31 277 GLY A O 1
ATOM 2145 N N . TYR A 1 278 ? 6.179 6.323 -15.084 1.00 84.69 278 TYR A N 1
ATOM 2146 C CA . TYR A 1 278 ? 5.904 5.271 -14.107 1.00 84.69 278 TYR A CA 1
ATOM 2147 C C . TYR A 1 278 ? 5.962 5.786 -12.666 1.00 84.69 278 TYR A C 1
ATOM 2149 O O . TYR A 1 278 ? 5.038 5.541 -11.890 1.00 84.69 278 TYR A O 1
ATOM 2157 N N . GLY A 1 279 ? 7.011 6.543 -12.317 1.00 86.25 279 GLY A N 1
ATOM 2158 C CA . GLY A 1 279 ? 7.157 7.118 -10.978 1.00 86.25 279 GLY A CA 1
ATOM 2159 C C . GLY A 1 279 ? 5.985 8.032 -10.614 1.00 86.25 279 GLY A C 1
ATOM 2160 O O . GLY A 1 279 ? 5.425 7.916 -9.527 1.00 86.25 279 GLY A O 1
ATOM 2161 N N . LEU A 1 280 ? 5.558 8.880 -11.554 1.00 87.62 280 LEU A N 1
ATOM 2162 C CA . LEU A 1 280 ? 4.427 9.786 -11.367 1.00 87.62 280 LEU A CA 1
ATOM 2163 C C . LEU A 1 280 ? 3.124 9.008 -11.109 1.00 87.62 280 LEU A C 1
ATOM 2165 O O . LEU A 1 280 ? 2.461 9.237 -10.096 1.00 87.62 280 LEU A O 1
ATOM 2169 N N . VAL A 1 281 ? 2.775 8.068 -11.994 1.00 92.50 281 VAL A N 1
ATOM 2170 C CA . VAL A 1 281 ? 1.534 7.280 -11.891 1.00 92.50 281 VAL A CA 1
ATOM 2171 C C . VAL A 1 281 ? 1.482 6.500 -10.581 1.00 92.50 281 VAL A C 1
ATOM 2173 O O . VAL A 1 281 ? 0.471 6.552 -9.881 1.00 92.50 281 VAL A O 1
ATOM 2176 N N . ILE A 1 282 ? 2.570 5.814 -10.223 1.00 91.88 282 ILE A N 1
ATOM 2177 C CA . ILE A 1 282 ? 2.630 5.035 -8.983 1.00 91.88 282 ILE A CA 1
ATOM 2178 C C . ILE A 1 282 ? 2.516 5.927 -7.768 1.00 91.88 282 ILE A C 1
ATOM 2180 O O . ILE A 1 282 ? 1.755 5.609 -6.862 1.00 91.88 282 ILE A O 1
ATOM 2184 N N . GLY A 1 283 ? 3.232 7.048 -7.744 1.00 92.38 283 GLY A N 1
ATOM 2185 C CA . GLY A 1 283 ? 3.194 7.929 -6.591 1.00 92.38 283 GLY A CA 1
ATOM 2186 C C . GLY A 1 283 ? 1.819 8.516 -6.337 1.00 92.38 283 GLY A C 1
ATOM 2187 O O . GLY A 1 283 ? 1.350 8.501 -5.203 1.00 92.38 283 GLY A O 1
ATOM 2188 N N . VAL A 1 284 ? 1.148 8.986 -7.390 1.00 94.50 284 VAL A N 1
ATOM 2189 C CA . VAL A 1 284 ? -0.217 9.508 -7.261 1.00 94.50 284 VAL A CA 1
ATOM 2190 C C . VAL A 1 284 ? -1.181 8.397 -6.851 1.00 94.50 284 VAL A C 1
ATOM 2192 O O . VAL A 1 284 ? -1.982 8.602 -5.942 1.00 94.50 284 VAL A O 1
ATOM 2195 N N . SER A 1 285 ? -1.078 7.211 -7.456 1.00 95.50 285 SER A N 1
ATOM 2196 C CA . SER A 1 285 ? -1.913 6.063 -7.090 1.00 95.50 285 SER A CA 1
ATOM 2197 C C . SER A 1 285 ? -1.726 5.653 -5.625 1.00 95.50 285 SER A C 1
ATOM 2199 O O . SER A 1 285 ? -2.709 5.414 -4.925 1.00 95.50 285 SER A O 1
ATOM 2201 N N . GLU A 1 286 ? -0.484 5.602 -5.144 1.00 95.12 286 GLU A N 1
ATOM 2202 C CA . GLU A 1 286 ? -0.154 5.209 -3.773 1.00 95.12 286 GLU A CA 1
ATOM 2203 C C . GLU A 1 286 ? -0.636 6.248 -2.758 1.00 95.12 286 GLU A C 1
ATOM 2205 O O . GLU A 1 286 ? -1.284 5.899 -1.773 1.00 95.12 286 GLU A O 1
ATOM 2210 N N . ILE A 1 287 ? -0.406 7.537 -3.029 1.00 96.44 287 ILE A N 1
ATOM 2211 C CA . ILE A 1 287 ? -0.898 8.635 -2.186 1.00 96.44 287 ILE A CA 1
ATOM 2212 C C . ILE A 1 287 ? -2.423 8.562 -2.056 1.00 96.44 287 ILE A C 1
ATOM 2214 O O . ILE A 1 287 ? -2.945 8.616 -0.944 1.00 96.44 287 ILE A O 1
ATOM 2218 N N . LEU A 1 288 ? -3.146 8.397 -3.168 1.00 96.25 288 LEU A N 1
ATOM 2219 C CA . LEU A 1 288 ? -4.607 8.291 -3.141 1.00 96.25 288 LEU A CA 1
ATOM 2220 C C . LEU A 1 288 ? -5.076 7.032 -2.394 1.00 96.25 288 LEU A C 1
ATOM 2222 O O . LEU A 1 288 ? -6.021 7.100 -1.607 1.00 96.25 288 LEU A O 1
ATOM 2226 N N . SER A 1 289 ? -4.394 5.901 -2.586 1.00 96.12 289 SER A N 1
ATOM 2227 C CA . SER A 1 289 ? -4.688 4.647 -1.885 1.00 96.12 289 SER A CA 1
ATOM 2228 C C . SER A 1 289 ? -4.538 4.786 -0.367 1.00 96.12 289 SER A C 1
ATOM 2230 O O . SER A 1 289 ? -5.421 4.361 0.385 1.00 96.12 289 SER A O 1
ATOM 2232 N N . LEU A 1 290 ? -3.468 5.441 0.091 1.00 95.06 290 LEU A N 1
ATOM 2233 C CA . LEU A 1 290 ? -3.183 5.676 1.508 1.00 95.06 290 LEU A CA 1
ATOM 2234 C C . LEU A 1 290 ? -4.137 6.682 2.164 1.00 95.06 290 LEU A C 1
ATOM 2236 O O . LEU A 1 290 ? -4.327 6.637 3.376 1.00 95.06 290 LEU A O 1
ATOM 2240 N N . VAL A 1 291 ? -4.770 7.561 1.385 1.00 94.12 291 VAL A N 1
ATOM 2241 C CA . VAL A 1 291 ? -5.796 8.491 1.885 1.00 94.12 291 VAL A CA 1
ATOM 2242 C C . VAL A 1 291 ? -7.135 7.789 2.110 1.00 94.12 291 VAL A C 1
ATOM 2244 O O . VAL A 1 291 ? -7.856 8.141 3.039 1.00 94.12 291 VAL A O 1
ATOM 2247 N N . VAL A 1 292 ? -7.479 6.807 1.273 1.00 94.44 292 VAL A N 1
ATOM 2248 C CA . VAL A 1 292 ? -8.805 6.168 1.283 1.00 94.44 292 VAL A CA 1
ATOM 2249 C C . VAL A 1 292 ? -8.824 4.891 2.120 1.00 94.44 292 VAL A C 1
ATOM 2251 O O . VAL A 1 292 ? -9.746 4.679 2.908 1.00 94.44 292 VAL A O 1
ATOM 2254 N N . THR A 1 293 ? -7.807 4.040 1.975 1.00 95.12 293 THR A N 1
ATOM 2255 C CA . THR A 1 293 ? -7.782 2.695 2.571 1.00 95.12 293 THR A CA 1
ATOM 2256 C C . THR A 1 293 ? -7.910 2.684 4.094 1.00 95.12 293 THR A C 1
ATOM 2258 O O . THR A 1 293 ? -8.765 1.965 4.617 1.00 95.12 293 THR A O 1
ATOM 2261 N N . PRO A 1 294 ? -7.137 3.486 4.847 1.00 94.75 294 PRO A N 1
ATOM 2262 C CA . PRO A 1 294 ? -7.221 3.460 6.302 1.00 94.75 294 PRO A CA 1
ATOM 2263 C C . PRO A 1 294 ? -8.569 3.968 6.821 1.00 94.75 294 PRO A C 1
ATOM 2265 O O . PRO A 1 294 ? -8.999 3.534 7.885 1.00 94.75 294 PRO A O 1
ATOM 2268 N N . VAL A 1 295 ? -9.262 4.833 6.066 1.00 95.12 295 VAL A N 1
ATOM 2269 C CA . VAL A 1 295 ? -10.538 5.430 6.486 1.00 95.12 295 VAL A CA 1
ATOM 2270 C C . VAL A 1 295 ? -11.615 4.364 6.612 1.00 95.12 295 VAL A C 1
ATOM 2272 O O . VAL A 1 295 ? -12.232 4.213 7.665 1.00 95.12 295 VAL A O 1
ATOM 2275 N N . TYR A 1 296 ? -11.831 3.584 5.554 1.00 95.56 296 TYR A N 1
ATOM 2276 C CA . TYR A 1 296 ? -12.887 2.578 5.577 1.00 95.56 296 TYR A CA 1
ATOM 2277 C C . TYR A 1 296 ? -12.532 1.397 6.495 1.00 95.56 296 TYR A C 1
ATOM 2279 O O . TYR A 1 296 ? -13.420 0.800 7.106 1.00 95.56 296 TYR A O 1
ATOM 2287 N N . LEU A 1 297 ? -11.237 1.086 6.651 1.00 96.31 297 LEU A N 1
ATOM 2288 C CA . LEU A 1 297 ? -10.773 0.106 7.636 1.00 96.31 297 LEU A CA 1
ATOM 2289 C C . LEU A 1 297 ? -11.008 0.591 9.072 1.00 96.31 297 LEU A C 1
ATOM 2291 O O . LEU A 1 297 ? -11.417 -0.214 9.902 1.00 96.31 297 LEU A O 1
ATOM 2295 N N . ALA A 1 298 ? -10.813 1.879 9.368 1.00 94.62 298 ALA A N 1
ATOM 2296 C CA . ALA A 1 298 ? -11.121 2.454 10.677 1.00 94.62 298 ALA A CA 1
ATOM 2297 C C . ALA A 1 298 ? -12.630 2.394 10.980 1.00 94.62 298 ALA A C 1
ATOM 2299 O O . ALA A 1 298 ? -13.022 1.944 12.054 1.00 94.62 298 ALA A O 1
ATOM 2300 N N . VAL A 1 299 ? -13.497 2.721 10.014 1.00 94.94 299 VAL A N 1
ATOM 2301 C CA . VAL A 1 299 ? -14.958 2.591 10.191 1.00 94.94 299 VAL A CA 1
ATOM 2302 C C . VAL A 1 299 ? -15.357 1.151 10.513 1.00 94.94 299 VAL A C 1
ATOM 2304 O O . VAL A 1 299 ? -16.119 0.907 11.449 1.00 94.94 299 VAL A O 1
ATOM 2307 N N . MET A 1 300 ? -14.830 0.178 9.766 1.00 95.81 300 MET A N 1
ATOM 2308 C CA . MET A 1 300 ? -15.102 -1.236 10.037 1.00 95.81 300 MET A CA 1
ATOM 2309 C C . MET A 1 300 ? -14.495 -1.710 11.358 1.00 95.81 300 MET A C 1
ATOM 2311 O O . MET A 1 300 ? -15.090 -2.539 12.040 1.00 95.81 300 MET A O 1
ATOM 2315 N N . TYR A 1 301 ? -13.337 -1.180 11.742 1.00 95.38 301 TYR A N 1
ATOM 2316 C CA . TYR A 1 301 ? -12.719 -1.461 13.031 1.00 95.38 301 TYR A CA 1
ATOM 2317 C C . TYR A 1 301 ? -13.644 -1.059 14.191 1.00 95.38 301 TYR A C 1
ATOM 2319 O O . TYR A 1 301 ? -13.904 -1.873 15.079 1.00 95.38 301 TYR A O 1
ATOM 2327 N N . PHE A 1 302 ? -14.232 0.137 14.137 1.00 93.75 302 PHE A N 1
ATOM 2328 C CA . PHE A 1 302 ? -15.231 0.577 15.112 1.00 93.75 302 PHE A CA 1
ATOM 2329 C C . PHE A 1 302 ? -16.549 -0.223 15.035 1.00 93.75 302 PHE A C 1
ATOM 2331 O O . PHE A 1 302 ? -17.103 -0.546 16.084 1.00 93.75 302 PHE A O 1
ATOM 2338 N N . ASP A 1 303 ? -17.021 -0.636 13.845 1.00 94.81 303 ASP A N 1
ATOM 2339 C CA . ASP A 1 303 ? -18.167 -1.570 13.718 1.00 94.81 303 ASP A CA 1
ATOM 2340 C C . ASP A 1 303 ? -17.902 -2.892 14.449 1.00 94.81 303 ASP A C 1
ATOM 2342 O O . ASP A 1 303 ? -18.768 -3.400 15.161 1.00 94.81 303 ASP A O 1
ATOM 2346 N N . LEU A 1 304 ? -16.703 -3.461 14.298 1.00 93.69 304 LEU A N 1
ATOM 2347 C CA . LEU A 1 304 ? -16.345 -4.718 14.952 1.00 93.69 304 LEU A CA 1
ATOM 2348 C C . LEU A 1 304 ? -16.261 -4.565 16.472 1.00 93.69 304 LEU A C 1
ATOM 2350 O O . LEU A 1 304 ? -16.764 -5.434 17.182 1.00 93.69 304 LEU A O 1
ATOM 2354 N N . ARG A 1 305 ? -15.700 -3.460 16.974 1.00 93.50 305 ARG A N 1
ATOM 2355 C CA . ARG A 1 305 ? -15.684 -3.155 18.415 1.00 93.50 305 ARG A CA 1
ATOM 2356 C C . ARG A 1 305 ? -17.099 -3.004 18.980 1.00 93.50 305 ARG A C 1
ATOM 2358 O O . ARG A 1 305 ? -17.416 -3.611 20.002 1.00 93.50 305 ARG A O 1
ATOM 2365 N N . ALA A 1 306 ? -17.989 -2.320 18.259 1.00 91.75 306 ALA A N 1
ATOM 2366 C CA . ALA A 1 306 ? -19.399 -2.207 18.633 1.00 91.75 306 ALA A CA 1
ATOM 2367 C C . ALA A 1 306 ? -20.104 -3.565 18.681 1.00 91.75 306 ALA A C 1
ATOM 2369 O O . ALA A 1 306 ? -20.833 -3.866 19.623 1.00 91.75 306 ALA A O 1
ATOM 2370 N N . ARG A 1 307 ? -19.830 -4.446 17.715 1.00 91.94 307 ARG A N 1
ATOM 2371 C CA . ARG A 1 307 ? -20.366 -5.820 17.699 1.00 91.94 307 ARG A CA 1
ATOM 2372 C C . ARG A 1 307 ? -19.860 -6.692 18.840 1.00 91.94 307 ARG A C 1
ATOM 2374 O O . ARG A 1 307 ? -20.513 -7.679 19.168 1.00 91.94 307 ARG A O 1
ATOM 2381 N N . LYS A 1 308 ? -18.702 -6.365 19.411 1.00 92.31 308 LYS A N 1
ATOM 2382 C CA . LYS A 1 308 ? -18.145 -7.042 20.588 1.00 92.31 308 LYS A CA 1
ATOM 2383 C C . LYS A 1 308 ? -18.621 -6.418 21.906 1.00 92.31 308 LYS A C 1
ATOM 2385 O O . LYS A 1 308 ? -18.234 -6.917 22.955 1.00 92.31 308 LYS A O 1
ATOM 2390 N N . GLY A 1 309 ? -19.491 -5.403 21.855 1.00 85.94 309 GLY A N 1
ATOM 2391 C CA . GLY A 1 309 ? -20.093 -4.778 23.034 1.00 85.94 309 GLY A CA 1
ATOM 2392 C C . GLY A 1 309 ? -19.163 -3.814 23.768 1.00 85.94 309 GLY A C 1
ATOM 2393 O O . GLY A 1 309 ? -19.309 -3.633 24.969 1.00 85.94 309 GLY A O 1
ATOM 2394 N N . GLU A 1 310 ? -18.183 -3.232 23.071 1.00 87.50 310 GLU A N 1
ATOM 2395 C CA . GLU A 1 310 ? -17.192 -2.334 23.685 1.00 87.50 310 GLU A CA 1
ATOM 2396 C C . GLU A 1 310 ? -17.669 -0.883 23.843 1.00 87.50 310 GLU A C 1
ATOM 2398 O O . GLU A 1 310 ? -16.969 -0.083 24.460 1.00 87.50 310 GLU A O 1
ATOM 2403 N N . PHE A 1 311 ? -18.838 -0.544 23.296 1.00 83.06 311 PHE A N 1
ATOM 2404 C CA . PHE A 1 311 ? -19.497 0.748 23.493 1.00 83.06 311 PHE A CA 1
ATOM 2405 C C . PHE A 1 311 ? -20.757 0.552 24.340 1.00 83.06 311 PHE A C 1
ATOM 2407 O O . PHE A 1 311 ? -21.400 -0.501 24.265 1.00 83.06 311 PHE A O 1
ATOM 2414 N N . GLU A 1 312 ? -21.091 1.548 25.162 1.00 64.19 312 GLU A N 1
ATOM 2415 C CA . GLU A 1 312 ? -22.310 1.534 25.971 1.00 64.19 312 GLU A CA 1
ATOM 2416 C C . GLU A 1 312 ? -23.539 1.465 25.049 1.00 64.19 312 GLU A C 1
ATOM 2418 O O . GLU A 1 312 ? -23.576 2.059 23.975 1.00 64.19 312 GLU A O 1
ATOM 2423 N N . SER A 1 313 ? -24.533 0.659 25.427 1.00 54.97 313 SER A N 1
ATOM 2424 C CA . SER A 1 313 ? -25.811 0.629 24.717 1.00 54.97 313 SER A CA 1
ATOM 2425 C C . SER A 1 313 ? -26.688 1.747 25.283 1.00 54.97 313 SER A C 1
ATOM 2427 O O . SER A 1 313 ? -26.822 1.812 26.508 1.00 54.97 313 SER A O 1
ATOM 2429 N N . PRO A 1 314 ? -27.369 2.559 24.455 1.00 54.00 314 PRO A N 1
ATOM 2430 C CA . PRO A 1 314 ? -28.233 3.645 24.931 1.00 54.00 314 PRO A CA 1
ATOM 2431 C C . PRO A 1 314 ? -29.384 3.189 25.856 1.00 54.00 314 PRO A C 1
ATOM 2433 O O . PRO A 1 314 ? -30.084 4.015 26.431 1.00 54.00 314 PRO A O 1
ATOM 2436 N N . HIS A 1 315 ? -29.595 1.879 26.036 1.00 49.59 315 HIS A N 1
ATOM 2437 C CA . HIS A 1 315 ? -30.680 1.314 26.841 1.00 49.59 315 HIS A CA 1
ATOM 2438 C C . HIS A 1 315 ? -30.375 1.035 28.321 1.00 49.59 315 HIS A C 1
ATOM 2440 O O . HIS A 1 315 ? -31.264 0.542 29.013 1.00 49.59 315 HIS A O 1
ATOM 2446 N N . THR A 1 316 ? -29.186 1.345 28.846 1.00 48.34 316 THR A N 1
ATOM 2447 C CA . THR A 1 316 ? -28.879 1.095 30.274 1.00 48.34 316 THR A CA 1
ATOM 2448 C C . THR A 1 316 ? -28.832 2.341 31.157 1.00 48.34 316 THR A C 1
ATOM 2450 O O . THR A 1 316 ? -28.707 2.198 32.369 1.00 48.34 316 THR A O 1
ATOM 2453 N N . ALA A 1 317 ? -28.964 3.546 30.596 1.00 48.31 317 ALA A N 1
ATOM 2454 C CA . ALA A 1 317 ? -28.823 4.788 31.361 1.00 48.31 317 ALA A CA 1
ATOM 2455 C C . ALA A 1 317 ? -30.108 5.275 32.068 1.00 48.31 317 ALA A C 1
ATOM 2457 O O . ALA A 1 317 ? -30.010 6.182 32.884 1.00 48.31 317 ALA A O 1
ATOM 2458 N N . ASP A 1 318 ? -31.289 4.691 31.805 1.00 48.97 318 ASP A N 1
ATOM 2459 C CA . ASP A 1 318 ? -32.572 5.315 32.204 1.00 48.97 318 ASP A CA 1
ATOM 2460 C C . ASP A 1 318 ? -33.594 4.375 32.881 1.00 48.97 318 ASP A C 1
ATOM 2462 O O . ASP A 1 318 ? -34.802 4.550 32.757 1.00 48.97 318 ASP A O 1
ATOM 2466 N N . VAL A 1 319 ? -33.145 3.328 33.588 1.00 48.12 319 VAL A N 1
ATOM 2467 C CA . VAL A 1 319 ? -34.069 2.426 34.329 1.00 48.12 319 VAL A CA 1
ATOM 2468 C C . VAL A 1 319 ? -33.732 2.311 35.827 1.00 48.12 319 VAL A C 1
ATOM 2470 O O . VAL A 1 319 ? -34.457 1.668 36.578 1.00 48.12 319 VAL A O 1
ATOM 2473 N N . GLY A 1 320 ? -32.661 2.958 36.300 1.00 44.56 320 GLY A N 1
ATOM 2474 C CA . GLY A 1 320 ? -32.182 2.815 37.684 1.00 44.56 320 GLY A CA 1
ATOM 2475 C C . GLY A 1 320 ? -32.826 3.732 38.731 1.00 44.56 320 GLY A C 1
ATOM 2476 O O . GLY A 1 320 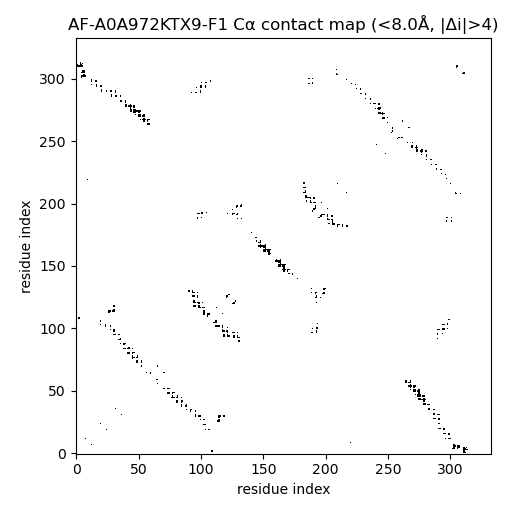? -32.862 3.350 39.895 1.00 44.56 320 GLY A O 1
ATOM 2477 N N . ASP A 1 321 ? -33.356 4.896 38.342 1.00 47.38 321 ASP A N 1
ATOM 2478 C CA . ASP A 1 321 ? -33.634 5.989 39.299 1.00 47.38 321 ASP A CA 1
ATOM 2479 C C . ASP A 1 321 ? -35.120 6.325 39.511 1.00 47.38 321 ASP A C 1
ATOM 2481 O O . ASP A 1 321 ? -35.449 7.305 40.177 1.00 47.38 321 ASP A O 1
ATOM 2485 N N . ALA A 1 322 ? -36.050 5.523 38.989 1.00 49.62 322 ALA A N 1
ATOM 2486 C CA . ALA A 1 322 ? -37.468 5.889 38.994 1.00 49.62 322 ALA A CA 1
ATOM 2487 C C . ALA A 1 322 ? -38.414 4.840 39.589 1.00 49.62 322 ALA A C 1
ATOM 2489 O O . ALA A 1 322 ? -39.516 4.695 39.076 1.00 49.62 322 ALA A O 1
ATOM 2490 N N . ILE A 1 323 ? -38.046 4.119 40.657 1.00 49.03 323 ILE A N 1
ATOM 2491 C CA . ILE A 1 323 ? -39.042 3.368 41.447 1.00 49.03 323 ILE A CA 1
ATOM 2492 C C . ILE A 1 323 ? -38.642 3.271 42.937 1.00 49.03 323 ILE A C 1
ATOM 2494 O O . ILE A 1 323 ? -38.365 2.188 43.444 1.00 49.03 323 ILE A O 1
ATOM 2498 N N . ASP A 1 324 ? -38.635 4.396 43.661 1.00 49.19 324 ASP A N 1
ATOM 2499 C CA . ASP A 1 324 ? -38.742 4.380 45.130 1.00 49.19 324 ASP A CA 1
ATOM 2500 C C . ASP A 1 324 ? -40.236 4.378 45.506 1.00 49.19 324 ASP A C 1
ATOM 2502 O O . ASP A 1 324 ? -40.890 5.421 45.573 1.00 49.19 324 ASP A O 1
ATOM 2506 N N . LEU A 1 325 ? -40.817 3.179 45.626 1.00 55.12 325 LEU A N 1
ATOM 2507 C CA . LEU A 1 325 ? -42.233 2.973 45.970 1.00 55.12 325 LEU A CA 1
ATOM 2508 C C . LEU A 1 325 ? -42.480 2.787 47.477 1.00 55.12 325 LEU A C 1
ATOM 2510 O O . LEU A 1 325 ? -43.608 2.484 47.862 1.00 55.12 325 LEU A O 1
ATOM 2514 N N . ASP A 1 326 ? -41.490 3.022 48.342 1.00 50.84 326 ASP A N 1
ATOM 2515 C CA . ASP A 1 326 ? -41.628 2.767 49.786 1.00 50.84 326 ASP A CA 1
ATOM 2516 C C . ASP A 1 326 ? -42.140 3.965 50.610 1.00 50.84 326 ASP A C 1
ATOM 2518 O O . ASP A 1 326 ? -42.223 3.885 51.836 1.00 50.84 326 ASP A O 1
ATOM 2522 N N . ASN A 1 327 ? -42.571 5.065 49.975 1.00 51.50 327 ASN A N 1
ATOM 2523 C CA . ASN A 1 327 ? -43.038 6.261 50.693 1.00 51.50 327 ASN A CA 1
ATOM 2524 C C . ASN A 1 327 ? -44.493 6.676 50.406 1.00 51.50 327 ASN A C 1
ATOM 2526 O O . ASN A 1 327 ? -44.786 7.851 50.182 1.00 51.50 327 ASN A O 1
ATOM 2530 N N . ILE A 1 328 ? -45.430 5.725 50.451 1.00 50.88 328 ILE A N 1
ATOM 2531 C CA . ILE A 1 328 ? -46.866 6.040 50.549 1.00 50.88 328 ILE A CA 1
ATOM 2532 C C . ILE A 1 328 ? -47.416 5.460 51.855 1.00 50.88 328 ILE A C 1
ATOM 2534 O O . ILE A 1 328 ? -48.032 4.398 51.892 1.00 50.88 328 ILE A O 1
ATOM 2538 N N . ALA A 1 329 ? -47.197 6.185 52.952 1.00 56.09 329 ALA A N 1
ATOM 2539 C CA . ALA A 1 329 ? -47.982 6.017 54.169 1.00 56.09 329 ALA A CA 1
ATOM 2540 C C . ALA A 1 329 ? -49.338 6.732 54.002 1.00 56.09 329 ALA A C 1
ATOM 2542 O O . ALA A 1 329 ? -49.347 7.927 53.698 1.00 56.09 329 ALA A O 1
ATOM 2543 N N . PRO A 1 330 ? -50.490 6.080 54.240 1.00 55.06 330 PRO A N 1
ATOM 2544 C CA . PRO A 1 330 ? -51.750 6.792 54.356 1.00 55.06 330 PRO A CA 1
ATOM 2545 C C . PRO A 1 330 ? -51.936 7.261 55.803 1.00 55.06 330 PRO A C 1
ATOM 2547 O O . PRO A 1 330 ? -52.172 6.475 56.720 1.00 55.06 330 PRO A O 1
ATOM 2550 N N . THR A 1 331 ? -51.843 8.571 56.013 1.00 56.81 331 THR A N 1
ATOM 2551 C CA . THR A 1 331 ? -52.381 9.231 57.202 1.00 56.81 331 THR A CA 1
ATOM 2552 C C . THR A 1 331 ? -53.905 9.327 57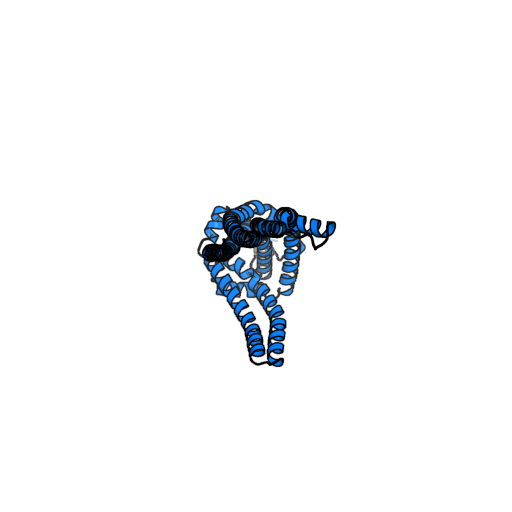.101 1.00 56.81 331 THR A C 1
ATOM 2554 O O . THR A 1 331 ? -54.399 10.013 56.213 1.00 56.81 331 THR A O 1
ATOM 2557 N N . GLY A 1 332 ? -54.608 8.719 58.060 1.00 48.16 332 GLY A N 1
ATOM 2558 C CA . GLY A 1 332 ? -55.859 9.224 58.646 1.00 48.16 332 GLY A CA 1
ATOM 2559 C C . GLY A 1 332 ? -57.146 9.150 57.812 1.00 48.16 332 GLY A C 1
ATOM 2560 O O . GLY A 1 332 ? -57.308 9.873 56.834 1.00 48.16 332 GLY A O 1
ATOM 2561 N N . GLY A 1 333 ? -58.106 8.365 58.311 1.00 38.44 333 GLY A N 1
ATOM 2562 C CA . GLY A 1 333 ? -59.505 8.328 57.876 1.00 38.44 333 GLY A CA 1
ATOM 2563 C C . GLY A 1 333 ? -60.234 7.126 58.444 1.00 38.44 333 GLY A C 1
ATOM 2564 O O . GLY A 1 333 ? -60.224 6.088 57.754 1.00 38.44 333 GLY A O 1
#